Protein AF-A0AA50KH07-F1 (afdb_monomer_lite)

Foldseek 3Di:
DVVVVVVLLVVLLVQLVVLLVLLLVLLLVCLVPPDQDDQSVVVQVCLVCCVVPQCPPPLLNLLSVLSVVCVVVVHHVSVSLSVLSNLCSVVLSVLSSCCSVPVLSVVLSVLSSDPLLSNVCSNLVLQVQLVSLVVVLVVQVPPPPCPVVNVVSLSRNCSSDVLSVVLVCLVDPVSVVVCLPPVNLCVLLVVLVVLLVVVDQVLCVVLVVVLVVCVVVVNVVSNVVSVVQVPPPPPVLVVCLVVLLVLLVLLLVLLNVCSVVDPDDSSVSSSSNQLSSQLSNNSNGSVSSCSNSVCSRSVSSSSSSVSVRVVPPPDDDDD

pLDDT: mean 85.52, std 13.69, range [22.34, 98.12]

Structure (mmCIF, N/CA/C/O backbone):
data_AF-A0AA50KH07-F1
#
_entry.id   AF-A0AA50KH07-F1
#
loop_
_atom_site.group_PDB
_atom_site.id
_atom_site.type_symbol
_atom_site.label_atom_id
_atom_site.label_alt_id
_atom_site.label_comp_id
_atom_site.label_asym_id
_atom_site.label_entity_id
_atom_site.label_seq_id
_atom_site.pdbx_PDB_ins_code
_atom_site.Cartn_x
_atom_site.Cartn_y
_atom_site.Cartn_z
_atom_site.occupancy
_atom_site.B_iso_or_equiv
_atom_site.auth_seq_id
_atom_site.auth_comp_id
_atom_site.auth_asym_id
_atom_site.auth_atom_id
_atom_site.pdbx_PDB_model_num
ATOM 1 N N . MET A 1 1 ? -33.664 -19.884 13.685 1.00 50.12 1 MET A N 1
ATOM 2 C CA . MET A 1 1 ? -32.437 -19.076 13.893 1.00 50.12 1 MET A CA 1
ATOM 3 C C . MET A 1 1 ? -31.243 -19.532 13.050 1.00 50.12 1 MET A C 1
ATOM 5 O O . MET A 1 1 ? -30.618 -18.664 12.464 1.00 50.12 1 MET A O 1
ATOM 9 N N . CYS A 1 2 ? -30.936 -20.832 12.907 1.00 52.47 2 CYS A N 1
ATOM 10 C CA . CYS A 1 2 ? -29.801 -21.266 12.064 1.00 52.47 2 CYS A CA 1
ATOM 11 C C . CYS A 1 2 ? -29.986 -21.019 10.549 1.00 52.47 2 CYS A C 1
ATOM 13 O O . CYS A 1 2 ? -29.017 -20.685 9.876 1.00 52.47 2 CYS A O 1
ATOM 15 N N . LYS A 1 3 ? -31.216 -21.111 10.018 1.00 52.12 3 LYS A N 1
ATOM 16 C CA . LYS A 1 3 ? -31.498 -20.935 8.579 1.00 52.12 3 LYS A CA 1
ATOM 17 C C . LYS A 1 3 ? -31.208 -19.508 8.071 1.00 52.12 3 LYS A C 1
ATOM 19 O O . LYS A 1 3 ? -30.499 -19.351 7.086 1.00 52.12 3 LYS A O 1
ATOM 24 N N . ASN A 1 4 ? -31.614 -18.481 8.829 1.00 61.75 4 ASN A N 1
ATOM 25 C CA . ASN A 1 4 ? -31.362 -17.071 8.482 1.00 61.75 4 ASN A CA 1
ATOM 26 C C . ASN A 1 4 ? -29.869 -16.695 8.483 1.00 61.75 4 ASN A C 1
ATOM 28 O O . ASN A 1 4 ? -29.470 -15.789 7.760 1.00 61.75 4 ASN A O 1
ATOM 32 N N . ASN A 1 5 ? -29.032 -17.365 9.286 1.00 74.19 5 ASN A N 1
ATOM 33 C CA . ASN A 1 5 ? -27.587 -17.117 9.270 1.00 74.19 5 ASN A CA 1
ATOM 34 C C . ASN A 1 5 ? -26.923 -17.752 8.044 1.00 74.19 5 ASN A C 1
ATOM 36 O O . ASN A 1 5 ? -26.047 -17.134 7.450 1.00 74.19 5 ASN A O 1
ATOM 40 N N . PHE A 1 6 ? -27.376 -18.943 7.640 1.00 79.69 6 PHE A N 1
ATOM 41 C CA . PHE A 1 6 ? -26.870 -19.618 6.446 1.00 79.69 6 PHE A CA 1
ATOM 42 C C . PHE A 1 6 ? -27.229 -18.863 5.160 1.00 79.69 6 PHE A C 1
ATOM 44 O O . PHE A 1 6 ? -26.359 -18.638 4.326 1.00 79.69 6 PHE A O 1
ATOM 51 N N . GLU A 1 7 ? -28.482 -18.419 5.022 1.00 84.25 7 GLU A N 1
ATOM 52 C CA . GLU A 1 7 ? -28.936 -17.647 3.855 1.00 84.25 7 GLU A CA 1
ATOM 53 C C . GLU A 1 7 ? -28.192 -16.307 3.735 1.00 84.25 7 GLU A C 1
ATOM 55 O O . GLU A 1 7 ? -27.733 -15.949 2.649 1.00 84.25 7 GLU A O 1
ATOM 60 N N . ASN A 1 8 ? -27.974 -15.611 4.857 1.00 85.00 8 ASN A N 1
ATOM 61 C CA . ASN A 1 8 ? -27.167 -14.391 4.882 1.00 85.00 8 ASN A CA 1
ATOM 62 C C . ASN A 1 8 ? -25.700 -14.659 4.521 1.00 85.00 8 ASN A C 1
ATOM 64 O O . ASN A 1 8 ? -25.127 -13.933 3.711 1.00 85.00 8 ASN A O 1
ATOM 68 N N . ASP A 1 9 ? -25.073 -15.687 5.098 1.00 88.06 9 ASP A N 1
ATOM 69 C CA . ASP A 1 9 ? -23.679 -16.012 4.788 1.00 88.06 9 ASP A CA 1
ATOM 70 C C . ASP A 1 9 ? -23.506 -16.403 3.314 1.00 88.06 9 ASP A C 1
ATOM 72 O O . ASP A 1 9 ? -22.561 -15.938 2.675 1.00 88.06 9 ASP A O 1
ATOM 76 N N . LEU A 1 10 ? -24.443 -17.171 2.750 1.00 92.44 10 LEU A N 1
ATOM 77 C CA . LEU A 1 10 ? -24.451 -17.522 1.332 1.00 92.44 10 LEU A CA 1
ATOM 78 C C . LEU A 1 10 ? -24.582 -16.279 0.444 1.00 92.44 10 LEU A C 1
ATOM 80 O O . LEU A 1 10 ? -23.814 -16.134 -0.505 1.00 92.44 10 LEU A O 1
ATOM 84 N N . PHE A 1 11 ? -25.491 -15.356 0.774 1.00 92.44 11 PHE A N 1
ATOM 85 C CA . PHE A 1 11 ? -25.644 -14.096 0.045 1.00 92.44 11 PHE A CA 1
ATOM 86 C C . PHE A 1 11 ? -24.332 -13.296 -0.003 1.00 92.44 11 PHE A C 1
ATOM 88 O O . PHE A 1 11 ? -23.905 -12.877 -1.078 1.00 92.44 11 PHE A O 1
ATOM 95 N N . PHE A 1 12 ? -23.644 -13.128 1.132 1.00 91.69 12 PHE A N 1
ATOM 96 C CA . PHE A 1 12 ? -22.378 -12.385 1.169 1.00 91.69 12 PHE A CA 1
ATOM 97 C C . PHE A 1 12 ? -21.220 -13.119 0.487 1.00 91.69 12 PHE A C 1
ATOM 99 O O . PHE A 1 12 ? -20.332 -12.464 -0.056 1.00 91.69 12 PHE A O 1
ATOM 106 N N . ILE A 1 13 ? -21.217 -14.455 0.489 1.00 94.00 13 ILE A N 1
ATOM 107 C CA . ILE A 1 13 ? -20.260 -15.249 -0.293 1.00 94.00 13 ILE A CA 1
ATOM 108 C C . ILE A 1 13 ? -20.485 -15.008 -1.787 1.00 94.00 13 ILE A C 1
ATOM 110 O O . ILE A 1 13 ? -19.533 -14.684 -2.494 1.00 94.00 13 ILE A O 1
ATOM 114 N N . LEU A 1 14 ? -21.731 -15.107 -2.259 1.00 94.56 14 LEU A N 1
ATOM 115 C CA . LEU A 1 14 ? -22.081 -14.855 -3.659 1.00 94.56 14 LEU A CA 1
ATOM 116 C C . LEU A 1 14 ? -21.726 -13.425 -4.075 1.00 94.56 14 LEU A C 1
ATOM 118 O O . LEU A 1 14 ? -21.094 -13.233 -5.110 1.00 94.56 14 LEU A O 1
ATOM 122 N N . LEU A 1 15 ? -22.039 -12.433 -3.237 1.00 92.12 15 LEU A N 1
ATOM 123 C CA . LEU A 1 15 ? -21.663 -11.039 -3.468 1.00 92.12 15 LEU A CA 1
ATOM 124 C C . LEU A 1 15 ? -20.139 -10.869 -3.571 1.00 92.12 15 LEU A C 1
ATOM 126 O O . LEU A 1 15 ? -19.656 -10.185 -4.472 1.00 92.12 15 LEU A O 1
ATOM 130 N N . ALA A 1 16 ? -19.375 -11.506 -2.678 1.00 94.56 16 ALA A N 1
ATOM 131 C CA . ALA A 1 16 ? -17.916 -11.460 -2.708 1.00 94.56 16 ALA A CA 1
ATOM 132 C C . ALA A 1 16 ? -17.338 -12.125 -3.965 1.00 94.56 16 ALA A C 1
ATOM 134 O O . ALA A 1 16 ? -16.405 -11.582 -4.557 1.00 94.56 16 ALA A O 1
ATOM 135 N N . TYR A 1 17 ? -17.912 -13.247 -4.410 1.00 95.81 17 TYR A N 1
ATOM 136 C CA . TYR A 1 17 ? -17.543 -13.880 -5.676 1.00 95.81 17 TYR A CA 1
ATOM 137 C C . TYR A 1 17 ? -17.847 -12.980 -6.870 1.00 95.81 17 TYR A C 1
ATOM 139 O O . TYR A 1 17 ? -16.946 -12.737 -7.664 1.00 95.81 17 TYR A O 1
ATOM 147 N N . MET A 1 18 ? -19.061 -12.428 -6.966 1.00 95.25 18 MET A N 1
ATOM 148 C CA . MET A 1 18 ? -19.432 -11.508 -8.048 1.00 95.25 18 MET A CA 1
ATOM 149 C C . MET A 1 18 ? -18.477 -10.317 -8.126 1.00 95.25 18 MET A C 1
ATOM 151 O O . MET A 1 18 ? -18.005 -9.962 -9.204 1.00 95.25 18 MET A O 1
ATOM 155 N N . PHE A 1 19 ? -18.156 -9.723 -6.977 1.00 94.69 19 PHE A N 1
ATOM 156 C CA . PHE A 1 19 ? -17.260 -8.578 -6.916 1.00 94.69 19 PHE A CA 1
ATOM 157 C C . PHE A 1 19 ? -15.820 -8.946 -7.290 1.00 94.69 19 PHE A C 1
ATOM 159 O O . PHE A 1 19 ? -15.163 -8.213 -8.024 1.00 94.69 19 PHE A O 1
ATOM 166 N N . CYS A 1 20 ? -15.332 -10.098 -6.826 1.00 96.38 20 CYS A N 1
ATOM 167 C CA . CYS A 1 20 ? -14.014 -10.610 -7.184 1.00 96.38 20 CYS A CA 1
ATOM 168 C C . CYS A 1 20 ? -13.921 -10.912 -8.689 1.00 96.38 20 CYS A C 1
ATOM 170 O O . CYS A 1 20 ? -12.963 -10.504 -9.336 1.00 96.38 20 CYS A O 1
ATOM 172 N N . SER A 1 21 ? -14.942 -11.544 -9.276 1.00 96.69 21 SER A N 1
ATOM 173 C CA . SER A 1 21 ? -15.022 -11.784 -10.720 1.00 96.69 21 SER A CA 1
ATOM 174 C C . SER A 1 21 ? -15.027 -10.479 -11.516 1.00 96.69 21 SER A C 1
ATOM 176 O O . SER A 1 21 ? -14.289 -10.361 -12.492 1.00 96.69 21 SER A O 1
ATOM 178 N N . LEU A 1 22 ? -15.798 -9.477 -11.077 1.00 97.06 22 LEU A N 1
ATOM 179 C CA . LEU A 1 22 ? -15.796 -8.152 -11.696 1.00 97.06 22 LEU A CA 1
ATOM 180 C C . LEU A 1 22 ? -14.416 -7.490 -11.599 1.00 97.06 22 LEU A C 1
ATOM 182 O O . LEU A 1 22 ? -13.923 -6.968 -12.594 1.00 97.06 22 LEU A O 1
ATOM 186 N N . PHE A 1 23 ? -13.768 -7.556 -10.433 1.00 97.38 23 PHE A N 1
ATOM 187 C CA . PHE A 1 23 ? -12.409 -7.053 -10.241 1.00 97.38 23 PHE A CA 1
ATOM 188 C C . PHE A 1 23 ? -11.424 -7.716 -11.207 1.00 97.38 23 PHE A C 1
ATOM 190 O O . PHE A 1 23 ? -10.696 -7.008 -11.890 1.00 97.38 23 PHE A O 1
ATOM 197 N N . ILE A 1 24 ? -11.458 -9.046 -11.342 1.00 97.69 24 ILE A N 1
ATOM 198 C CA . ILE A 1 24 ? -10.596 -9.791 -12.271 1.00 97.69 24 ILE A CA 1
ATOM 199 C C . ILE A 1 24 ? -10.812 -9.335 -13.720 1.00 97.69 24 ILE A C 1
ATOM 201 O O . ILE A 1 24 ? -9.836 -9.102 -14.434 1.00 97.69 24 ILE A O 1
ATOM 205 N N . LEU A 1 25 ? -12.067 -9.163 -14.150 1.00 97.44 25 LEU A N 1
ATOM 206 C CA . LEU A 1 25 ? -12.391 -8.677 -15.497 1.00 97.44 25 LEU A CA 1
ATOM 207 C C . LEU A 1 25 ? -11.851 -7.262 -15.739 1.00 97.44 25 LEU A C 1
ATOM 209 O O . LEU A 1 25 ? -11.216 -7.012 -16.764 1.00 97.44 25 LEU A O 1
ATOM 213 N N . VAL A 1 26 ? -12.056 -6.347 -14.786 1.00 96.75 26 VAL A N 1
ATOM 214 C CA . VAL A 1 26 ? -11.541 -4.972 -14.876 1.00 96.75 26 VAL A CA 1
ATOM 215 C C . VAL A 1 26 ? -10.012 -4.968 -14.872 1.00 96.75 26 VAL A C 1
ATOM 217 O O . VAL A 1 26 ? -9.411 -4.263 -15.676 1.00 96.75 26 VAL A O 1
ATOM 220 N N . SER A 1 27 ? -9.367 -5.779 -14.029 1.00 97.62 27 SER A N 1
ATOM 221 C CA . SER A 1 27 ? -7.909 -5.920 -13.994 1.00 97.62 27 SER A CA 1
ATOM 222 C C . SER A 1 27 ? -7.347 -6.422 -15.319 1.00 97.62 27 SER A C 1
ATOM 224 O O . SER A 1 27 ? -6.341 -5.895 -15.789 1.00 97.62 27 SER A O 1
ATOM 226 N N . TYR A 1 28 ? -7.999 -7.409 -15.938 1.00 97.56 28 TYR A N 1
ATOM 227 C CA . TYR A 1 28 ? -7.601 -7.927 -17.245 1.00 97.56 28 TYR A CA 1
ATOM 228 C C . TYR A 1 28 ? -7.716 -6.850 -18.328 1.00 97.56 28 TYR A C 1
ATOM 230 O O . TYR A 1 28 ? -6.740 -6.565 -19.021 1.00 97.56 28 TYR A O 1
ATOM 238 N N . TYR A 1 29 ? -8.874 -6.186 -18.413 1.00 96.75 29 TYR A N 1
ATOM 239 C CA . TYR A 1 29 ? -9.088 -5.086 -19.355 1.00 96.75 29 TYR A CA 1
ATOM 240 C C . TYR A 1 29 ? -8.060 -3.962 -19.169 1.00 96.75 29 TYR A C 1
ATOM 242 O O . TYR A 1 29 ? -7.508 -3.451 -20.144 1.00 96.75 29 TYR A O 1
ATOM 250 N N . TYR A 1 30 ? -7.772 -3.592 -17.921 1.00 95.38 30 TYR A N 1
ATOM 251 C CA . TYR A 1 30 ? -6.839 -2.515 -17.620 1.00 95.38 30 TYR A CA 1
ATOM 252 C C . TYR A 1 30 ? -5.399 -2.889 -17.986 1.00 95.38 30 TYR A C 1
ATOM 254 O O . TYR A 1 30 ? -4.719 -2.100 -18.633 1.00 95.38 30 TYR A O 1
ATOM 262 N N . ALA A 1 31 ? -4.944 -4.102 -17.659 1.00 96.19 31 ALA A N 1
ATOM 263 C CA . ALA A 1 31 ? -3.605 -4.577 -18.020 1.00 96.19 31 ALA A CA 1
ATOM 264 C C . ALA A 1 31 ? -3.378 -4.622 -19.546 1.00 96.19 31 ALA A C 1
ATOM 266 O O . ALA A 1 31 ? -2.294 -4.279 -20.032 1.00 96.19 31 ALA A O 1
ATOM 267 N N . LEU A 1 32 ? -4.409 -4.986 -20.318 1.00 94.94 32 LEU A N 1
ATOM 268 C CA . LEU A 1 32 ? -4.344 -5.002 -21.782 1.00 94.94 32 LEU A CA 1
ATOM 269 C C . LEU A 1 32 ? -4.203 -3.611 -22.405 1.00 94.94 32 LEU A C 1
ATOM 271 O O . LEU A 1 32 ? -3.533 -3.474 -23.424 1.00 94.94 32 LEU A O 1
ATOM 275 N N . ASN A 1 33 ? -4.805 -2.593 -21.791 1.00 94.44 33 ASN A N 1
ATOM 276 C CA . ASN A 1 33 ? -4.841 -1.230 -22.327 1.00 94.44 33 ASN A CA 1
ATOM 277 C C . ASN A 1 33 ? -3.876 -0.271 -21.618 1.00 94.44 33 ASN A C 1
ATOM 279 O O . ASN A 1 33 ? -3.811 0.904 -21.969 1.00 94.44 33 ASN A O 1
ATOM 283 N N . PHE A 1 34 ? -3.123 -0.750 -20.625 1.00 91.75 34 PHE A N 1
ATOM 284 C CA . PHE A 1 34 ? -2.200 0.091 -19.876 1.00 91.75 34 PHE A CA 1
ATOM 285 C C . PHE A 1 34 ? -1.058 0.586 -20.768 1.00 91.75 34 PHE A C 1
ATOM 287 O O . PHE A 1 34 ? -0.458 -0.194 -21.518 1.00 91.75 34 PHE A O 1
ATOM 294 N N . GLU A 1 35 ? -0.761 1.879 -20.666 1.00 89.62 35 GLU A N 1
ATOM 295 C CA . GLU A 1 35 ? 0.332 2.541 -21.369 1.00 89.62 35 GLU A CA 1
ATOM 296 C C . GLU A 1 35 ? 1.586 2.549 -20.487 1.00 89.62 35 GLU A C 1
ATOM 298 O O . GLU A 1 35 ? 1.540 2.956 -19.326 1.00 89.62 35 GLU A O 1
ATOM 303 N N . PHE A 1 36 ? 2.717 2.089 -21.022 1.00 87.94 36 PHE A N 1
ATOM 304 C CA . PHE A 1 36 ? 3.952 1.968 -20.246 1.00 87.94 36 PHE A CA 1
ATOM 305 C C . PHE A 1 36 ? 4.668 3.318 -20.167 1.00 87.94 36 PHE A C 1
ATOM 307 O O . PHE A 1 36 ? 5.168 3.819 -21.173 1.00 87.94 36 PHE A O 1
ATOM 314 N N . LYS A 1 37 ? 4.728 3.899 -18.966 1.00 82.81 37 LYS A N 1
ATOM 315 C CA . LYS A 1 37 ? 5.356 5.201 -18.680 1.00 82.81 37 LYS A CA 1
ATOM 316 C C . LYS A 1 37 ? 6.068 5.187 -17.323 1.00 82.81 37 LYS A C 1
ATOM 318 O O . LYS A 1 37 ? 5.667 4.455 -16.413 1.00 82.81 37 LYS A O 1
ATOM 323 N N . GLY A 1 38 ? 7.112 6.005 -17.169 1.00 80.06 38 GLY A N 1
ATOM 324 C CA . GLY A 1 38 ? 7.884 6.109 -15.919 1.00 80.06 38 GLY A CA 1
ATOM 325 C C . GLY A 1 38 ? 8.377 4.743 -15.424 1.00 80.06 38 GLY A C 1
ATOM 326 O O . GLY A 1 38 ? 8.893 3.953 -16.214 1.00 80.06 38 GLY A O 1
ATOM 327 N N . ASP A 1 39 ? 8.150 4.428 -14.145 1.00 82.38 39 ASP A N 1
ATOM 328 C CA . ASP A 1 39 ? 8.556 3.162 -13.509 1.00 82.38 39 ASP A CA 1
ATOM 329 C C . ASP A 1 39 ? 8.071 1.909 -14.271 1.00 82.38 39 ASP A C 1
ATOM 331 O O . ASP A 1 39 ? 8.791 0.914 -14.357 1.00 82.38 39 ASP A O 1
ATOM 335 N N . THR A 1 40 ? 6.887 1.941 -14.902 1.00 88.38 40 THR A N 1
ATOM 336 C CA . THR A 1 40 ? 6.404 0.784 -15.691 1.00 88.38 40 THR A CA 1
ATOM 337 C C . THR A 1 40 ? 7.202 0.498 -16.944 1.00 88.38 40 THR A C 1
ATOM 339 O O . THR A 1 40 ? 7.301 -0.659 -17.353 1.00 88.38 40 THR A O 1
ATOM 342 N N . GLN A 1 41 ? 7.813 1.520 -17.533 1.00 89.25 41 GLN A N 1
ATOM 343 C CA . GLN A 1 41 ? 8.696 1.335 -18.672 1.00 89.25 41 GLN A CA 1
ATOM 344 C C . GLN A 1 41 ? 10.014 0.672 -18.240 1.00 89.25 41 GLN A C 1
ATOM 346 O O . GLN A 1 41 ? 10.520 -0.204 -18.940 1.00 89.25 41 GLN A O 1
ATOM 351 N N . GLU A 1 42 ? 10.534 1.012 -17.056 1.00 89.56 42 GLU A N 1
ATOM 352 C CA . GLU A 1 42 ? 11.689 0.322 -16.467 1.00 89.56 42 GLU A CA 1
ATOM 353 C C . GLU A 1 42 ? 11.367 -1.155 -16.194 1.00 89.56 42 GLU A C 1
ATOM 355 O O . GLU A 1 42 ? 12.147 -2.037 -16.562 1.00 89.56 42 GLU A O 1
ATOM 360 N N . TYR A 1 43 ? 10.187 -1.440 -15.629 1.00 94.00 43 TYR A N 1
ATOM 361 C CA . TYR A 1 43 ? 9.716 -2.811 -15.418 1.00 94.00 43 TYR A CA 1
ATOM 362 C C . TYR A 1 43 ? 9.626 -3.604 -16.728 1.00 94.00 43 TYR A C 1
ATOM 364 O O . TYR A 1 43 ? 10.020 -4.768 -16.748 1.00 94.00 43 TYR A O 1
ATOM 372 N N . PHE A 1 44 ? 9.178 -2.986 -17.825 1.00 96.12 44 PHE A N 1
ATOM 373 C CA . PHE A 1 44 ? 9.138 -3.627 -19.143 1.00 96.12 44 PHE A CA 1
ATOM 374 C C . PHE A 1 44 ? 10.540 -4.002 -19.645 1.00 96.12 44 PHE A C 1
ATOM 376 O O . PHE A 1 44 ? 10.773 -5.137 -20.068 1.00 96.12 44 PHE A O 1
ATOM 383 N N . TYR A 1 45 ? 11.506 -3.081 -19.557 1.00 94.94 45 TYR A N 1
ATOM 384 C CA . TYR A 1 45 ? 12.886 -3.366 -19.961 1.00 94.94 45 TYR A CA 1
ATOM 385 C C . TYR A 1 45 ? 13.537 -4.454 -19.104 1.00 94.94 45 TYR A C 1
ATOM 387 O O . TYR A 1 45 ? 14.267 -5.295 -19.633 1.00 94.94 45 TYR A O 1
ATOM 395 N N . ALA A 1 46 ? 13.270 -4.446 -17.797 1.00 94.75 46 ALA A N 1
ATOM 396 C CA . ALA A 1 46 ? 13.742 -5.471 -16.877 1.00 94.75 46 ALA A CA 1
ATOM 397 C C . ALA A 1 46 ? 13.122 -6.841 -17.187 1.00 94.75 46 ALA A C 1
ATOM 399 O O . ALA A 1 46 ? 13.843 -7.836 -17.230 1.00 94.75 46 ALA A O 1
ATOM 400 N N . PHE A 1 47 ? 11.817 -6.887 -17.475 1.00 96.88 47 PHE A N 1
ATOM 401 C CA . PHE A 1 47 ? 11.101 -8.114 -17.823 1.00 96.88 47 PHE A CA 1
ATOM 402 C C . PHE A 1 47 ? 11.714 -8.806 -19.045 1.00 96.88 47 PHE A C 1
ATOM 404 O O . PHE A 1 47 ? 12.033 -9.989 -18.983 1.00 96.88 47 PHE A O 1
ATOM 411 N N . ASN A 1 48 ? 11.994 -8.058 -20.115 1.00 96.31 48 ASN A N 1
ATOM 412 C CA . ASN A 1 48 ? 12.590 -8.609 -21.341 1.00 96.31 48 ASN A CA 1
ATOM 413 C C . ASN A 1 48 ? 14.026 -9.133 -21.152 1.00 96.31 48 ASN A C 1
ATOM 415 O O . ASN A 1 48 ? 14.548 -9.839 -22.011 1.00 96.31 48 ASN A O 1
ATOM 419 N N . LYS A 1 49 ? 14.688 -8.776 -20.045 1.00 95.88 49 LYS A N 1
ATOM 420 C CA . LYS A 1 49 ? 16.051 -9.211 -19.707 1.00 95.88 49 LYS A CA 1
ATOM 421 C C . LYS A 1 49 ? 16.091 -10.140 -18.495 1.00 95.88 49 LYS A C 1
ATOM 423 O O . LYS A 1 49 ? 17.188 -10.506 -18.070 1.00 95.88 49 LYS A O 1
ATOM 428 N N . ILE A 1 50 ? 14.940 -10.550 -17.954 1.00 96.44 50 ILE A N 1
ATOM 429 C CA . ILE A 1 50 ? 14.857 -11.210 -16.643 1.00 96.44 50 ILE A CA 1
ATOM 430 C C . ILE A 1 50 ? 15.557 -12.576 -16.607 1.00 96.44 50 ILE A C 1
ATOM 432 O O . ILE A 1 50 ? 16.046 -12.984 -15.561 1.00 96.44 50 ILE A O 1
ATOM 436 N N . ILE A 1 51 ? 15.675 -13.270 -17.746 1.00 94.31 51 ILE A N 1
ATOM 437 C CA . ILE A 1 51 ? 16.440 -14.526 -17.837 1.00 94.31 51 ILE A CA 1
ATOM 438 C C . ILE A 1 51 ? 17.943 -14.258 -17.664 1.00 94.31 51 ILE A C 1
ATOM 440 O O . ILE A 1 51 ? 18.618 -14.956 -16.914 1.00 94.31 51 ILE A O 1
ATOM 444 N N . SER A 1 52 ? 18.467 -13.231 -18.341 1.00 93.75 52 SER A N 1
ATOM 445 C CA . SER A 1 52 ? 19.890 -12.860 -18.290 1.00 93.75 52 SER A CA 1
ATOM 446 C C . SER A 1 52 ? 20.284 -12.071 -17.039 1.00 93.75 52 SER A C 1
ATOM 448 O O . SER A 1 52 ? 21.435 -12.116 -16.617 1.00 93.75 52 SER A O 1
ATOM 450 N N . ASN A 1 53 ? 19.339 -11.343 -16.443 1.00 92.56 53 ASN A N 1
ATOM 451 C CA . ASN A 1 53 ? 19.528 -10.565 -15.225 1.00 92.56 53 ASN A CA 1
ATOM 452 C C . ASN A 1 53 ? 18.342 -10.808 -14.273 1.00 92.56 53 ASN A C 1
ATOM 454 O O . ASN A 1 53 ? 17.405 -10.008 -14.261 1.00 92.56 53 ASN A O 1
ATOM 458 N N . PRO A 1 54 ? 18.361 -11.898 -13.479 1.00 90.38 54 PRO A N 1
ATOM 459 C CA . PRO A 1 54 ? 17.221 -12.299 -12.648 1.00 90.38 54 PRO A CA 1
ATOM 460 C C . PRO A 1 54 ? 16.927 -11.384 -11.455 1.00 90.38 54 PRO A C 1
ATOM 462 O O . PRO A 1 54 ? 15.852 -11.480 -10.870 1.00 90.38 54 PRO A O 1
ATOM 465 N N . PHE A 1 55 ? 17.856 -10.500 -11.074 1.00 91.75 55 PHE A N 1
ATOM 466 C CA . PHE A 1 55 ? 17.717 -9.629 -9.899 1.00 91.75 55 PHE A CA 1
ATOM 467 C C . PHE A 1 55 ? 18.073 -8.166 -10.212 1.00 91.75 55 PHE A C 1
ATOM 469 O O . PHE A 1 55 ? 18.987 -7.608 -9.599 1.00 91.75 55 PHE A O 1
ATOM 476 N N . PRO A 1 56 ? 17.332 -7.497 -11.117 1.00 86.62 56 PRO A N 1
ATOM 477 C CA . PRO A 1 56 ? 17.654 -6.138 -11.560 1.00 86.62 56 PRO A CA 1
ATOM 478 C C . PRO A 1 56 ? 17.593 -5.095 -10.429 1.00 86.62 56 PRO A C 1
ATOM 480 O O . PRO A 1 56 ? 18.289 -4.086 -10.496 1.00 86.62 56 PRO A O 1
ATOM 483 N N . TRP A 1 57 ? 16.831 -5.354 -9.357 1.00 87.38 57 TRP A N 1
ATOM 484 C CA . TRP A 1 57 ? 16.732 -4.482 -8.174 1.00 87.38 57 TRP A CA 1
ATOM 485 C C . TRP A 1 57 ? 17.432 -5.042 -6.923 1.00 87.38 57 TRP A C 1
ATOM 487 O O . TRP A 1 57 ? 17.176 -4.588 -5.804 1.00 87.38 57 TRP A O 1
ATOM 497 N N . GLY A 1 58 ? 18.322 -6.028 -7.082 1.00 86.81 58 GLY A N 1
ATOM 498 C CA . GLY A 1 58 ? 19.137 -6.580 -5.999 1.00 86.81 58 GLY A CA 1
ATOM 499 C C . GLY A 1 58 ? 18.312 -7.150 -4.840 1.00 86.81 58 GLY A C 1
ATOM 500 O O . GLY A 1 58 ? 17.799 -8.261 -4.923 1.00 86.81 58 GLY A O 1
ATOM 501 N N . ARG A 1 59 ? 18.201 -6.390 -3.739 1.00 81.56 59 ARG A N 1
ATOM 502 C CA . ARG A 1 59 ? 17.529 -6.825 -2.496 1.00 81.56 59 ARG A CA 1
ATOM 503 C C . ARG A 1 59 ? 16.003 -6.892 -2.613 1.00 81.56 59 ARG A C 1
ATOM 505 O O . ARG A 1 59 ? 15.371 -7.571 -1.810 1.00 81.56 59 ARG A O 1
ATOM 512 N N . GLU A 1 60 ? 15.416 -6.209 -3.593 1.00 88.12 60 GLU A N 1
ATOM 513 C CA . GLU A 1 60 ? 13.973 -6.232 -3.856 1.00 88.12 60 GLU A CA 1
ATOM 514 C C . GLU A 1 60 ? 13.640 -7.357 -4.847 1.00 88.12 60 GLU A C 1
ATOM 516 O O . GLU A 1 60 ? 13.398 -7.137 -6.034 1.00 88.12 60 GLU A O 1
ATOM 521 N N . PHE A 1 61 ? 13.718 -8.598 -4.361 1.00 93.44 61 PHE A N 1
ATOM 522 C CA . PHE A 1 61 ? 13.692 -9.801 -5.192 1.00 93.44 61 PHE A CA 1
ATOM 523 C C . PHE A 1 61 ? 12.284 -10.278 -5.565 1.00 93.44 61 PHE A C 1
ATOM 525 O O . PHE A 1 61 ? 12.135 -10.989 -6.553 1.00 93.44 61 PHE A O 1
ATOM 532 N N . VAL A 1 62 ? 11.243 -9.913 -4.809 1.00 96.06 62 VAL A N 1
ATOM 533 C CA . VAL A 1 62 ? 9.912 -10.532 -4.960 1.00 96.06 62 VAL A CA 1
ATOM 534 C C . VAL A 1 62 ? 9.299 -10.248 -6.330 1.00 96.06 62 VAL A C 1
ATOM 536 O O . VAL A 1 62 ? 8.841 -11.167 -7.005 1.00 96.06 62 VAL A O 1
ATOM 539 N N . THR A 1 63 ? 9.340 -8.992 -6.774 1.00 95.12 63 THR A N 1
ATOM 540 C CA . THR A 1 63 ? 8.843 -8.611 -8.104 1.00 95.12 63 THR A CA 1
ATOM 541 C C . THR A 1 63 ? 9.648 -9.295 -9.207 1.00 95.12 63 THR A C 1
ATOM 543 O O . THR A 1 63 ? 9.058 -9.807 -10.154 1.00 95.12 63 THR A O 1
ATOM 546 N N . SER A 1 64 ? 10.972 -9.395 -9.051 1.00 95.44 64 SER A N 1
ATOM 547 C CA . SER A 1 64 ? 11.848 -10.104 -9.990 1.00 95.44 64 SER A CA 1
ATOM 548 C C . SER A 1 64 ? 11.512 -11.594 -10.081 1.00 95.44 64 SER A C 1
ATOM 550 O O . SER A 1 64 ? 11.436 -12.136 -11.178 1.00 95.44 64 SER A O 1
ATOM 552 N N . CYS A 1 65 ? 11.231 -12.254 -8.951 1.00 96.44 65 CYS A N 1
ATOM 553 C CA . CYS A 1 65 ? 10.790 -13.649 -8.933 1.00 96.44 65 CYS A CA 1
ATOM 554 C C . CYS A 1 65 ? 9.457 -13.834 -9.668 1.00 96.44 65 CYS A C 1
ATOM 556 O O . CYS A 1 65 ? 9.320 -14.776 -10.442 1.00 96.44 65 CYS A O 1
ATOM 558 N N . ILE A 1 66 ? 8.488 -12.934 -9.464 1.00 96.56 66 ILE A N 1
ATOM 559 C CA . ILE A 1 66 ? 7.196 -12.977 -10.167 1.00 96.56 66 ILE A CA 1
ATOM 560 C C . ILE A 1 66 ? 7.406 -12.794 -11.679 1.00 96.56 66 ILE A C 1
ATOM 562 O O . ILE A 1 66 ? 6.896 -13.594 -12.462 1.00 96.56 66 ILE A O 1
ATOM 566 N N . MET A 1 67 ? 8.202 -11.798 -12.088 1.00 97.44 67 MET A N 1
ATOM 567 C CA . MET A 1 67 ? 8.561 -11.576 -13.495 1.00 97.44 67 MET A CA 1
ATOM 568 C C . MET A 1 67 ? 9.226 -12.807 -14.111 1.00 97.44 67 MET A C 1
ATOM 570 O O . MET A 1 67 ? 8.820 -13.249 -15.182 1.00 97.44 67 MET A O 1
ATOM 574 N N . TRP A 1 68 ? 10.216 -13.381 -13.424 1.00 96.81 68 TRP A N 1
ATOM 575 C CA . TRP A 1 68 ? 10.948 -14.554 -13.891 1.00 96.81 68 TRP A CA 1
ATOM 576 C C . TRP A 1 68 ? 10.033 -15.766 -14.061 1.00 96.81 68 TRP A C 1
ATOM 578 O O . TRP A 1 68 ? 10.101 -16.432 -15.092 1.00 96.81 68 TRP A O 1
ATOM 588 N N . LEU A 1 69 ? 9.137 -16.026 -13.102 1.00 96.94 69 LEU A N 1
ATOM 589 C CA . LEU A 1 69 ? 8.162 -17.116 -13.198 1.00 96.94 69 LEU A CA 1
ATOM 590 C C . LEU A 1 69 ? 7.246 -16.945 -14.412 1.00 96.94 69 LEU A C 1
ATOM 592 O O . LEU A 1 69 ? 7.060 -17.889 -15.174 1.00 96.94 69 LEU A O 1
ATOM 596 N N . ILE A 1 70 ? 6.709 -15.741 -14.613 1.00 97.62 70 ILE A N 1
ATOM 597 C CA . ILE A 1 70 ? 5.780 -15.453 -15.713 1.00 97.62 70 ILE A CA 1
ATOM 598 C C . ILE A 1 70 ? 6.477 -15.537 -17.068 1.00 97.62 70 ILE A C 1
ATOM 600 O O . ILE A 1 70 ? 5.955 -16.162 -17.989 1.00 97.62 70 ILE A O 1
ATOM 604 N N . HIS A 1 71 ? 7.683 -14.985 -17.178 1.00 97.00 71 HIS A N 1
ATOM 605 C CA . HIS A 1 71 ? 8.481 -15.097 -18.392 1.00 97.00 71 HIS A CA 1
ATOM 606 C C . HIS A 1 71 ? 8.860 -16.562 -18.684 1.00 97.00 71 HIS A C 1
ATOM 608 O O . HIS A 1 71 ? 8.870 -16.983 -19.839 1.00 97.00 71 HIS A O 1
ATOM 614 N N . SER A 1 72 ? 9.141 -17.365 -17.652 1.00 95.94 72 SER A N 1
ATOM 615 C CA . SER A 1 72 ? 9.518 -18.780 -17.806 1.00 95.94 72 SER A CA 1
ATOM 616 C C . SER A 1 72 ? 8.375 -19.660 -18.318 1.00 95.94 72 SER A C 1
ATOM 618 O O . SER A 1 72 ? 8.633 -20.652 -18.992 1.00 95.94 72 SER A O 1
ATOM 620 N N . ILE A 1 73 ? 7.117 -19.295 -18.046 1.00 96.75 73 ILE A N 1
ATOM 621 C CA . ILE A 1 73 ? 5.932 -19.979 -18.598 1.00 96.75 73 ILE A CA 1
ATOM 622 C C . ILE A 1 73 ? 5.473 -19.399 -19.948 1.00 96.75 73 ILE A C 1
ATOM 624 O O . ILE A 1 73 ? 4.400 -19.756 -20.428 1.00 96.75 73 ILE A O 1
ATOM 628 N N . GLY A 1 74 ? 6.258 -18.503 -20.560 1.00 96.44 74 GLY A N 1
ATOM 629 C CA . GLY A 1 74 ? 5.948 -17.886 -21.855 1.00 96.44 74 GLY A CA 1
ATOM 630 C C . GLY A 1 74 ? 4.950 -16.725 -21.794 1.00 96.44 74 GLY A C 1
ATOM 631 O O . GLY A 1 74 ? 4.396 -16.345 -22.823 1.00 96.44 74 GLY A O 1
ATOM 632 N N . GLY A 1 75 ? 4.696 -16.168 -20.607 1.00 97.19 75 GLY A N 1
ATOM 633 C CA . GLY A 1 75 ? 3.855 -14.987 -20.443 1.00 97.19 75 GLY A CA 1
ATOM 634 C C . GLY A 1 75 ? 4.539 -13.714 -20.939 1.00 97.19 75 GLY A C 1
ATOM 635 O O . GLY A 1 75 ? 5.747 -13.545 -20.772 1.00 97.19 75 GLY A O 1
ATOM 636 N N . ASP A 1 76 ? 3.762 -12.796 -21.511 1.00 97.38 76 ASP A N 1
ATOM 637 C CA . ASP A 1 76 ? 4.244 -11.469 -21.891 1.00 97.38 76 ASP A CA 1
ATOM 638 C C . ASP A 1 76 ? 4.178 -10.471 -20.715 1.00 97.38 76 ASP A C 1
ATOM 640 O O . ASP A 1 76 ? 3.687 -10.765 -19.618 1.00 97.38 76 ASP A O 1
ATOM 644 N N . PHE A 1 77 ? 4.678 -9.252 -20.935 1.00 97.38 77 PHE A N 1
ATOM 645 C CA . PHE A 1 77 ? 4.681 -8.227 -19.891 1.00 97.38 77 PHE A CA 1
ATOM 646 C C . PHE A 1 77 ? 3.265 -7.802 -19.472 1.00 97.38 77 PHE A C 1
ATOM 648 O O . PHE A 1 77 ? 3.037 -7.503 -18.301 1.00 97.38 77 PHE A O 1
ATOM 655 N N . ARG A 1 78 ? 2.284 -7.806 -20.386 1.00 97.44 78 ARG A N 1
ATOM 656 C CA . ARG A 1 78 ? 0.891 -7.462 -20.050 1.00 97.44 78 ARG A CA 1
ATOM 657 C C . ARG A 1 78 ? 0.262 -8.518 -19.151 1.00 97.44 78 ARG A C 1
ATOM 659 O O . ARG A 1 78 ? -0.433 -8.166 -18.197 1.00 97.44 78 ARG A O 1
ATOM 666 N N . PHE A 1 79 ? 0.556 -9.792 -19.393 1.00 97.69 79 PHE A N 1
ATOM 667 C CA . PHE A 1 79 ? 0.174 -10.877 -18.504 1.00 97.69 79 PHE A CA 1
ATOM 668 C C . PHE A 1 79 ? 0.829 -10.713 -17.129 1.00 97.69 79 PHE A C 1
ATOM 670 O O . PHE A 1 79 ? 0.155 -10.886 -16.117 1.00 97.69 79 PHE A O 1
ATOM 677 N N . PHE A 1 80 ? 2.083 -10.256 -17.063 1.00 97.81 80 PHE A N 1
ATOM 678 C CA . PHE A 1 80 ? 2.704 -9.878 -15.791 1.00 97.81 80 PHE A CA 1
ATOM 679 C C . PHE A 1 80 ? 1.951 -8.770 -15.043 1.00 97.81 80 PHE A C 1
ATOM 681 O O . PHE A 1 80 ? 1.640 -8.944 -13.862 1.00 97.81 80 PHE A O 1
ATOM 688 N N . LEU A 1 81 ? 1.576 -7.682 -15.722 1.00 97.81 81 LEU A N 1
ATOM 689 C CA . LEU A 1 81 ? 0.767 -6.616 -15.116 1.00 97.81 81 LEU A CA 1
ATOM 690 C C . LEU A 1 81 ? -0.582 -7.146 -14.608 1.00 97.81 81 LEU A C 1
ATOM 692 O O . LEU A 1 81 ? -1.006 -6.806 -13.501 1.00 97.81 81 LEU A O 1
ATOM 696 N N . PHE A 1 82 ? -1.233 -8.021 -15.380 1.00 98.12 82 PHE A N 1
ATOM 697 C CA . PHE A 1 82 ? -2.473 -8.673 -14.965 1.00 98.12 82 PHE A CA 1
ATOM 698 C C . PHE A 1 82 ? -2.284 -9.513 -13.696 1.00 98.12 82 PHE A C 1
ATOM 700 O O . PHE A 1 82 ? -3.088 -9.388 -12.773 1.00 98.12 82 PHE A O 1
ATOM 707 N N . ILE A 1 83 ? -1.215 -10.312 -13.599 1.00 97.88 83 ILE A N 1
ATOM 708 C CA . ILE A 1 83 ? -0.926 -11.097 -12.391 1.00 97.88 83 ILE A CA 1
ATOM 709 C C . ILE A 1 83 ? -0.698 -10.187 -11.177 1.00 97.88 83 ILE A C 1
ATOM 711 O O . ILE A 1 83 ? -1.245 -10.464 -10.109 1.00 97.88 83 ILE A O 1
ATOM 715 N N . CYS A 1 84 ? 0.028 -9.074 -11.325 1.00 97.19 84 CYS A N 1
ATOM 716 C CA . CYS A 1 84 ? 0.211 -8.107 -10.237 1.00 97.19 84 CYS A CA 1
ATOM 717 C C . CYS A 1 84 ? -1.119 -7.537 -9.717 1.00 97.19 84 CYS A C 1
ATOM 719 O O . CYS A 1 84 ? -1.293 -7.396 -8.506 1.00 97.19 84 CYS A O 1
ATOM 721 N N . LEU A 1 85 ? -2.079 -7.250 -10.602 1.00 97.75 85 LEU A N 1
ATOM 722 C CA . LEU A 1 85 ? -3.426 -6.835 -10.196 1.00 97.75 85 LEU A CA 1
ATOM 723 C C . LEU A 1 85 ? -4.207 -7.990 -9.557 1.00 97.75 85 LEU A C 1
ATOM 725 O O . LEU A 1 85 ? -4.821 -7.819 -8.504 1.00 97.75 85 LEU A O 1
ATOM 729 N N . LEU A 1 86 ? -4.138 -9.186 -10.147 1.00 97.12 86 LEU A N 1
ATOM 730 C CA . LEU A 1 86 ? -4.840 -10.381 -9.679 1.00 97.12 86 LEU A CA 1
ATOM 731 C C . LEU A 1 86 ? -4.451 -10.767 -8.245 1.00 97.12 86 LEU A C 1
ATOM 733 O O . LEU A 1 86 ? -5.302 -11.246 -7.492 1.00 97.12 86 LEU A O 1
ATOM 737 N N . MET A 1 87 ? -3.207 -10.506 -7.828 1.00 96.62 87 MET A N 1
ATOM 738 C CA . MET A 1 87 ? -2.736 -10.739 -6.456 1.00 96.62 87 MET A CA 1
ATOM 739 C C . MET A 1 87 ? -3.553 -9.995 -5.383 1.00 96.62 87 MET A C 1
ATOM 741 O O . MET A 1 87 ? -3.564 -10.422 -4.229 1.00 96.62 87 MET A O 1
ATOM 745 N N . TRP A 1 88 ? -4.279 -8.929 -5.737 1.00 96.50 88 TRP A N 1
ATOM 746 C CA . TRP A 1 88 ? -5.158 -8.196 -4.818 1.00 96.50 88 TRP A CA 1
ATOM 747 C C . TRP A 1 88 ? -6.547 -8.824 -4.643 1.00 96.50 88 TRP A C 1
ATOM 749 O O . TRP A 1 88 ? -7.264 -8.467 -3.703 1.00 96.50 88 TRP A O 1
ATOM 759 N N . SER A 1 89 ? -6.922 -9.801 -5.476 1.00 95.44 89 SER A N 1
ATOM 760 C CA . SER A 1 89 ? -8.224 -10.480 -5.399 1.00 95.44 89 SER A CA 1
ATOM 761 C C . SER A 1 89 ? -8.569 -11.066 -4.017 1.00 95.44 89 SER A C 1
ATOM 763 O O . SER A 1 89 ? -9.725 -10.926 -3.607 1.00 95.44 89 SER A O 1
ATOM 765 N N . PRO A 1 90 ? -7.634 -11.625 -3.211 1.00 93.25 90 PRO A N 1
ATOM 766 C CA . PRO A 1 90 ? -7.975 -12.119 -1.877 1.00 93.25 90 PRO A CA 1
ATOM 767 C C . PRO A 1 90 ? -8.378 -10.994 -0.914 1.00 93.25 90 PRO A C 1
ATOM 769 O O . PRO A 1 90 ? -9.251 -11.190 -0.068 1.00 93.25 90 PRO A O 1
ATOM 772 N N . VAL A 1 91 ? -7.775 -9.805 -1.048 1.00 92.50 91 VAL A N 1
ATOM 773 C CA . VAL A 1 91 ? -8.123 -8.623 -0.241 1.00 92.50 91 VAL A CA 1
ATOM 774 C C . VAL A 1 91 ? -9.519 -8.135 -0.614 1.00 92.50 91 VAL A C 1
ATOM 776 O O . VAL A 1 91 ? -10.341 -7.897 0.271 1.00 92.50 91 VAL A O 1
ATOM 779 N N . VAL A 1 92 ? -9.803 -8.054 -1.915 1.00 93.56 92 VAL A N 1
ATOM 780 C CA . VAL A 1 92 ? -11.113 -7.675 -2.459 1.00 93.56 92 VAL A CA 1
ATOM 781 C C . VAL A 1 92 ? -12.202 -8.631 -1.964 1.00 93.56 92 VAL A C 1
ATOM 783 O O . VAL A 1 92 ? -13.201 -8.193 -1.393 1.00 93.56 92 VAL A O 1
ATOM 786 N N . PHE A 1 93 ? -11.977 -9.942 -2.085 1.00 93.38 93 PHE A N 1
ATOM 787 C CA . PHE A 1 93 ? -12.904 -10.957 -1.587 1.00 93.38 93 PHE A CA 1
ATOM 788 C C . PHE A 1 93 ? -13.137 -10.821 -0.076 1.00 93.38 93 PHE A C 1
ATOM 790 O O . PHE A 1 93 ? -14.279 -10.823 0.389 1.00 93.38 93 PHE A O 1
ATOM 797 N N . TYR A 1 94 ? -12.065 -10.653 0.705 1.00 90.75 94 TYR A N 1
ATOM 798 C CA . TYR A 1 94 ? -12.162 -10.506 2.155 1.00 90.75 94 TYR A CA 1
ATOM 799 C C . TYR A 1 94 ? -12.952 -9.258 2.571 1.00 90.75 94 TYR A C 1
ATOM 801 O O . TYR A 1 94 ? -13.764 -9.335 3.498 1.00 90.75 94 TYR A O 1
ATOM 809 N N . LEU A 1 95 ? -12.740 -8.118 1.907 1.00 89.25 95 LEU A N 1
ATOM 810 C CA . LEU A 1 95 ? -13.472 -6.879 2.181 1.00 89.25 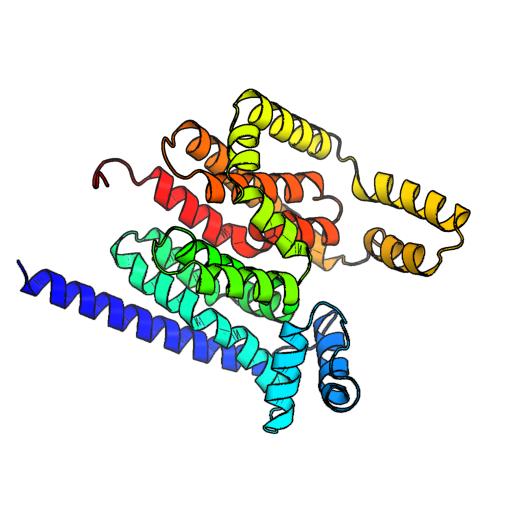95 LEU A CA 1
ATOM 811 C C . LEU A 1 95 ? -14.951 -7.007 1.811 1.00 89.25 95 LEU A C 1
ATOM 813 O O . LEU A 1 95 ? -15.804 -6.672 2.636 1.00 89.25 95 LEU A O 1
ATOM 817 N N . ALA A 1 96 ? -15.252 -7.563 0.634 1.00 91.44 96 ALA A N 1
ATOM 818 C CA . ALA A 1 96 ? -16.621 -7.806 0.190 1.00 91.44 96 ALA A CA 1
ATOM 819 C C . ALA A 1 96 ? -17.372 -8.746 1.146 1.00 91.44 96 ALA A C 1
ATOM 821 O O . ALA A 1 96 ? -18.479 -8.436 1.577 1.00 91.44 96 ALA A O 1
ATOM 822 N N . PHE A 1 97 ? -16.747 -9.845 1.577 1.00 90.06 97 PHE A N 1
ATOM 823 C CA . PHE A 1 97 ? -17.351 -10.746 2.561 1.00 90.06 97 PHE A CA 1
ATOM 824 C C . PHE A 1 97 ? -17.494 -10.091 3.946 1.00 90.06 97 PHE A C 1
ATOM 826 O O . PHE A 1 97 ? -18.474 -10.311 4.662 1.00 90.06 97 PHE A O 1
ATOM 833 N N . SER A 1 98 ? -16.535 -9.248 4.339 1.00 87.38 98 SER A N 1
ATOM 834 C CA . SER A 1 98 ? -16.571 -8.526 5.616 1.00 87.38 98 SER A CA 1
ATOM 835 C C . SER A 1 98 ? -17.631 -7.423 5.661 1.00 87.38 98 SER A C 1
ATOM 837 O O . SER A 1 98 ? -17.994 -6.995 6.762 1.00 87.38 98 SER A O 1
ATOM 839 N N . ALA A 1 99 ? -18.189 -7.020 4.514 1.00 87.31 99 ALA A N 1
ATOM 840 C CA . ALA A 1 99 ? -19.300 -6.075 4.432 1.00 87.31 99 ALA A CA 1
ATOM 841 C C . ALA A 1 99 ? -20.518 -6.506 5.260 1.00 87.31 99 ALA A C 1
ATOM 843 O O . ALA A 1 99 ? -21.221 -5.650 5.794 1.00 87.31 99 ALA A O 1
ATOM 844 N N . LYS A 1 100 ? -20.702 -7.818 5.486 1.00 86.94 100 LYS A N 1
ATOM 845 C CA . LYS A 1 100 ? -21.751 -8.347 6.373 1.00 86.94 100 LYS A CA 1
ATOM 846 C C . LYS A 1 100 ? -21.707 -7.787 7.792 1.00 86.94 100 LYS A C 1
ATOM 848 O O . LYS A 1 100 ? -22.716 -7.744 8.485 1.00 86.94 100 LYS A O 1
ATOM 853 N N . LYS A 1 101 ? -20.514 -7.391 8.248 1.00 84.62 101 LYS A N 1
ATOM 854 C CA . LYS A 1 101 ? -20.294 -6.813 9.578 1.00 84.62 101 LYS A CA 1
ATOM 855 C C . LYS A 1 101 ? -20.384 -5.292 9.563 1.00 84.62 101 LYS A C 1
ATOM 857 O O . LYS A 1 101 ? -20.640 -4.701 10.609 1.00 84.62 101 LYS A O 1
ATOM 862 N N . ASN A 1 102 ? -20.085 -4.660 8.428 1.00 84.25 102 ASN A N 1
ATOM 863 C CA . ASN A 1 102 ? -20.044 -3.212 8.307 1.00 84.25 102 ASN A CA 1
ATOM 864 C C . ASN A 1 102 ? -20.131 -2.768 6.838 1.00 84.25 102 ASN A C 1
ATOM 866 O O . ASN A 1 102 ? -19.216 -3.029 6.057 1.00 84.25 102 ASN A O 1
ATOM 870 N N . VAL A 1 103 ? -21.183 -2.021 6.493 1.00 86.62 103 VAL A N 1
ATOM 871 C CA . VAL A 1 103 ? -21.422 -1.527 5.127 1.00 86.62 103 VAL A CA 1
ATOM 872 C C . VAL A 1 103 ? -20.311 -0.602 4.610 1.00 86.62 103 VAL A C 1
ATOM 874 O O . VAL A 1 103 ? -20.049 -0.579 3.413 1.00 86.62 103 VAL A O 1
ATOM 877 N N . PHE A 1 104 ? -19.572 0.098 5.482 1.00 88.00 104 PHE A N 1
ATOM 878 C CA . PHE A 1 104 ? -18.434 0.923 5.052 1.00 88.00 104 PHE A CA 1
ATOM 879 C C . PHE A 1 104 ? -17.329 0.097 4.375 1.00 88.00 104 PHE A C 1
ATOM 881 O O . PHE A 1 104 ? -16.627 0.612 3.507 1.00 88.00 104 PHE A O 1
ATOM 888 N N . LEU A 1 105 ? -17.204 -1.194 4.709 1.00 86.88 105 LEU A N 1
ATOM 889 C CA . LEU A 1 105 ? -16.250 -2.094 4.054 1.00 86.88 105 LEU A CA 1
ATOM 890 C C . LEU A 1 105 ? -16.670 -2.445 2.621 1.00 86.88 105 LEU A C 1
ATOM 892 O O . LEU A 1 105 ? -15.804 -2.683 1.786 1.00 86.88 105 LEU A O 1
ATOM 896 N N . PHE A 1 106 ? -17.972 -2.412 2.314 1.00 87.12 106 PHE A N 1
ATOM 897 C CA . PHE A 1 106 ? -18.459 -2.551 0.941 1.00 87.12 106 PHE A CA 1
ATOM 898 C C . PHE A 1 106 ? -18.027 -1.359 0.082 1.00 87.12 106 PHE A C 1
ATOM 900 O O . PHE A 1 106 ? -17.458 -1.543 -0.990 1.00 87.12 106 PHE A O 1
ATOM 907 N N . PHE A 1 107 ? -18.203 -0.133 0.587 1.00 89.69 107 PHE A N 1
ATOM 908 C CA . PHE A 1 107 ? -17.738 1.072 -0.107 1.00 89.69 107 PHE A CA 1
ATOM 909 C C . PHE A 1 107 ? -16.213 1.100 -0.266 1.00 89.69 107 PHE A C 1
ATOM 911 O O . PHE A 1 107 ? -15.711 1.521 -1.305 1.00 89.69 107 PHE A O 1
ATOM 918 N N . ALA A 1 108 ? -15.467 0.588 0.718 1.00 89.56 108 ALA A N 1
ATOM 919 C CA . ALA A 1 108 ? -14.020 0.435 0.595 1.00 89.56 108 ALA A CA 1
ATOM 920 C C . ALA A 1 108 ? -13.635 -0.587 -0.489 1.00 89.56 108 ALA A C 1
ATOM 922 O O . ALA A 1 108 ? -12.580 -0.456 -1.096 1.00 89.56 108 ALA A O 1
ATOM 923 N N . CYS A 1 109 ? -14.489 -1.576 -0.764 1.00 90.00 109 CYS A N 1
ATOM 924 C CA . CYS A 1 109 ? -14.287 -2.544 -1.837 1.00 90.00 109 CYS A CA 1
ATOM 925 C C . CYS A 1 109 ? -14.429 -1.899 -3.230 1.00 90.00 109 CYS A C 1
ATOM 927 O O . CYS A 1 109 ? -13.634 -2.181 -4.123 1.00 90.00 109 CYS A O 1
ATOM 929 N N . LEU A 1 110 ? -15.376 -0.965 -3.402 1.00 92.56 110 LEU A N 1
ATOM 930 C CA . LEU A 1 110 ? -15.580 -0.225 -4.662 1.00 92.56 110 LEU A CA 1
ATOM 931 C C . LEU A 1 110 ? -14.335 0.540 -5.123 1.00 92.56 110 LEU A C 1
ATOM 933 O O . LEU A 1 110 ? -14.111 0.669 -6.324 1.00 92.56 110 LEU A O 1
ATOM 937 N N . PHE A 1 111 ? -13.490 0.977 -4.187 1.00 92.94 111 PHE A N 1
ATOM 938 C CA . PHE A 1 111 ? -12.217 1.625 -4.497 1.00 92.94 111 PHE A CA 1
ATOM 939 C C . PHE A 1 111 ? -11.309 0.770 -5.399 1.00 92.94 111 PHE A C 1
ATOM 941 O O . PHE A 1 111 ? -10.644 1.310 -6.279 1.00 92.94 111 PHE A O 1
ATOM 948 N N . PHE A 1 112 ? -11.320 -0.557 -5.238 1.00 93.75 112 PHE A N 1
ATOM 949 C CA . PHE A 1 112 ? -10.467 -1.469 -6.009 1.00 93.75 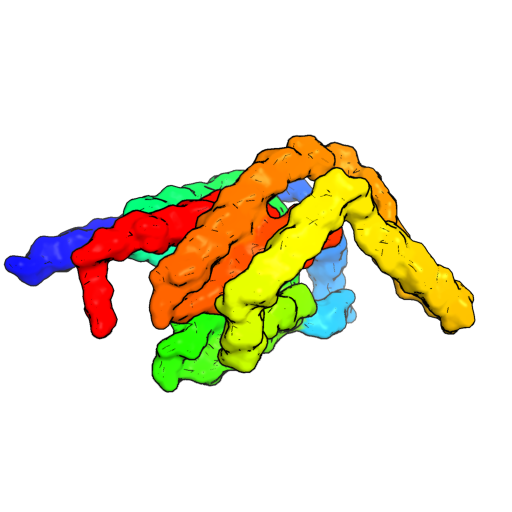112 PHE A CA 1
ATOM 950 C C . PHE A 1 112 ? -10.868 -1.577 -7.485 1.00 93.75 112 PHE A C 1
ATOM 952 O O . PHE A 1 112 ? -10.067 -2.034 -8.292 1.00 93.75 112 PHE A O 1
ATOM 959 N N . LEU A 1 113 ? -12.082 -1.151 -7.851 1.00 94.50 113 LEU A N 1
ATOM 960 C CA . LEU A 1 113 ? -12.541 -1.108 -9.243 1.00 94.50 113 LEU A CA 1
ATOM 961 C C . LEU A 1 113 ? -12.186 0.209 -9.945 1.00 94.50 113 LEU A C 1
ATOM 963 O O . LEU A 1 113 ? -12.384 0.329 -11.152 1.00 94.50 113 LEU A O 1
ATOM 967 N N . LEU A 1 114 ? -11.687 1.211 -9.214 1.00 92.44 114 LEU A N 1
ATOM 968 C CA . LEU A 1 114 ? -11.377 2.511 -9.796 1.00 92.44 114 LEU A CA 1
ATOM 969 C C . LEU A 1 114 ? -10.107 2.436 -10.662 1.00 92.44 114 LEU A C 1
ATOM 971 O O . LEU A 1 114 ? -9.106 1.864 -10.219 1.00 92.44 114 LEU A O 1
ATOM 975 N N . PRO A 1 115 ? -10.078 3.112 -11.830 1.00 90.38 115 PRO A N 1
ATOM 976 C CA . PRO A 1 115 ? -8.864 3.255 -12.639 1.00 90.38 115 PRO A CA 1
ATOM 977 C C . PRO A 1 115 ? -7.683 3.814 -11.842 1.00 90.38 115 PRO A C 1
ATOM 979 O O . PRO A 1 115 ? -6.546 3.401 -12.044 1.00 90.38 115 PRO A O 1
ATOM 982 N N . LEU A 1 116 ? -7.964 4.697 -10.875 1.00 88.19 116 LEU A N 1
ATOM 983 C CA . LEU A 1 116 ? -6.965 5.247 -9.962 1.00 88.19 116 LEU A CA 1
ATOM 984 C C . LEU A 1 116 ? -6.217 4.146 -9.194 1.00 88.19 116 LEU A C 1
ATOM 986 O O . LEU A 1 116 ? -4.998 4.207 -9.079 1.00 88.19 116 LEU A O 1
ATOM 990 N N . PHE A 1 117 ? -6.917 3.138 -8.667 1.00 92.62 117 PHE A N 1
ATOM 991 C CA . PHE A 1 117 ? -6.262 2.041 -7.955 1.00 92.62 117 PHE A CA 1
ATOM 992 C C . PHE A 1 117 ? -5.411 1.205 -8.913 1.00 92.62 117 PHE A C 1
ATOM 994 O O . PHE A 1 117 ? -4.223 1.013 -8.662 1.00 92.62 117 PHE A O 1
ATOM 1001 N N . MET A 1 118 ? -5.994 0.776 -10.036 1.00 93.88 118 MET A N 1
ATOM 1002 C CA . MET A 1 118 ? -5.305 -0.069 -11.015 1.00 93.88 118 MET A CA 1
ATOM 1003 C C . MET A 1 118 ? -4.045 0.611 -11.563 1.00 93.88 118 MET A C 1
ATOM 1005 O O . MET A 1 118 ? -2.972 0.013 -11.572 1.00 93.88 118 MET A O 1
ATOM 1009 N N . GLY A 1 119 ? -4.151 1.886 -11.952 1.00 90.56 119 GLY A N 1
ATOM 1010 C CA . GLY A 1 119 ? -3.025 2.678 -12.440 1.00 90.56 119 GLY A CA 1
ATOM 1011 C C . GLY A 1 119 ? -1.900 2.795 -11.419 1.00 90.56 119 GLY A C 1
ATOM 1012 O O . GLY A 1 119 ? -0.744 2.591 -11.772 1.00 90.56 119 GLY A O 1
ATOM 1013 N N . ASN A 1 120 ? -2.228 3.033 -10.148 1.00 90.62 120 ASN A N 1
ATOM 1014 C CA . ASN A 1 120 ? -1.221 3.162 -9.096 1.00 90.62 120 ASN A CA 1
ATOM 1015 C C . ASN A 1 120 ? -0.546 1.828 -8.747 1.00 90.62 120 ASN A C 1
ATOM 1017 O O . ASN A 1 120 ? 0.666 1.813 -8.528 1.00 90.62 120 ASN A O 1
ATOM 1021 N N . VAL A 1 121 ? -1.287 0.711 -8.743 1.00 94.06 121 VAL A N 1
ATOM 1022 C CA . VAL A 1 121 ? -0.697 -0.626 -8.550 1.00 94.06 121 VAL A CA 1
ATOM 1023 C C . VAL A 1 121 ? 0.323 -0.916 -9.644 1.00 94.06 121 VAL A C 1
ATOM 1025 O O . VAL A 1 121 ? 1.425 -1.365 -9.339 1.00 94.06 121 VAL A O 1
ATOM 1028 N N . LEU A 1 122 ? -0.025 -0.642 -10.905 1.00 93.69 122 LEU A N 1
ATOM 1029 C CA . LEU A 1 122 ? 0.877 -0.871 -12.030 1.00 93.69 122 LEU A CA 1
ATOM 1030 C C . LEU A 1 122 ? 2.045 0.115 -12.033 1.00 93.69 122 LEU A C 1
ATOM 1032 O O . LEU A 1 122 ? 3.167 -0.288 -12.304 1.00 93.69 122 LEU A O 1
ATOM 1036 N N . PHE A 1 123 ? 1.830 1.378 -11.670 1.00 89.75 123 PHE A N 1
ATOM 1037 C CA . PHE A 1 123 ? 2.908 2.362 -11.591 1.00 89.75 123 PHE A CA 1
ATOM 1038 C C . PHE A 1 123 ? 3.933 2.010 -10.497 1.00 89.75 123 PHE A C 1
ATOM 1040 O O . PHE A 1 123 ? 5.137 2.078 -10.726 1.00 89.75 123 PHE A O 1
ATOM 1047 N N . LEU A 1 124 ? 3.476 1.554 -9.325 1.00 89.81 124 LEU A N 1
ATOM 1048 C CA . LEU A 1 124 ? 4.318 1.277 -8.154 1.00 89.81 124 LEU A CA 1
ATOM 1049 C C . LEU A 1 124 ? 4.254 -0.194 -7.712 1.00 89.81 124 LEU A C 1
ATOM 1051 O O . LEU A 1 124 ? 4.109 -0.482 -6.520 1.00 89.81 124 LEU A O 1
ATOM 1055 N N . ILE A 1 125 ? 4.422 -1.134 -8.653 1.00 94.75 125 ILE A N 1
ATOM 1056 C CA . ILE A 1 125 ? 4.274 -2.591 -8.428 1.00 94.75 125 ILE A CA 1
ATOM 1057 C C . ILE A 1 125 ? 5.007 -3.063 -7.171 1.00 94.75 125 ILE A C 1
ATOM 1059 O O . ILE A 1 125 ? 4.424 -3.741 -6.327 1.00 94.75 125 ILE A O 1
ATOM 1063 N N . ARG A 1 126 ? 6.275 -2.669 -7.003 1.00 94.00 126 ARG A N 1
ATOM 1064 C CA . ARG A 1 126 ? 7.104 -3.063 -5.851 1.00 94.00 126 ARG A CA 1
ATOM 1065 C C . ARG A 1 126 ? 6.503 -2.624 -4.511 1.00 94.00 126 ARG A C 1
ATOM 1067 O O . ARG A 1 126 ? 6.411 -3.428 -3.583 1.00 94.00 126 ARG A O 1
ATOM 1074 N N . GLN A 1 127 ? 6.046 -1.375 -4.412 1.00 93.81 127 GLN A N 1
ATOM 1075 C CA . GLN A 1 127 ? 5.450 -0.835 -3.184 1.00 93.81 127 GLN A CA 1
ATOM 1076 C C . GLN A 1 127 ? 4.061 -1.414 -2.914 1.00 93.81 127 GLN A C 1
ATOM 1078 O O . GLN A 1 127 ? 3.750 -1.732 -1.767 1.00 93.81 127 GLN A O 1
ATOM 1083 N N . PHE A 1 128 ? 3.243 -1.610 -3.951 1.00 96.00 128 PHE A N 1
ATOM 1084 C CA . PHE A 1 128 ? 1.933 -2.242 -3.798 1.00 96.00 128 PHE A CA 1
ATOM 1085 C C . PHE A 1 128 ? 2.053 -3.722 -3.417 1.00 96.00 128 PHE A C 1
ATOM 1087 O O . PHE A 1 128 ? 1.329 -4.163 -2.528 1.00 96.00 128 PHE A O 1
ATOM 1094 N N . ASN A 1 129 ? 3.011 -4.472 -3.969 1.00 96.19 129 ASN A N 1
ATOM 1095 C CA . ASN A 1 129 ? 3.316 -5.832 -3.509 1.00 96.19 129 ASN A CA 1
ATOM 1096 C C . ASN A 1 129 ? 3.718 -5.833 -2.030 1.00 96.19 129 ASN A C 1
ATOM 1098 O O . ASN A 1 129 ? 3.185 -6.611 -1.235 1.00 96.19 129 ASN A O 1
ATOM 1102 N N . ALA A 1 130 ? 4.592 -4.904 -1.630 1.00 96.69 130 ALA A N 1
ATOM 1103 C CA . ALA A 1 130 ? 4.974 -4.755 -0.233 1.00 96.69 130 ALA A CA 1
ATOM 1104 C C . ALA A 1 130 ? 3.754 -4.491 0.665 1.00 96.69 130 ALA A C 1
ATOM 1106 O O . ALA A 1 130 ? 3.617 -5.118 1.721 1.00 96.69 130 ALA A O 1
ATOM 1107 N N . ALA A 1 131 ? 2.855 -3.598 0.241 1.00 95.88 131 ALA A N 1
ATOM 1108 C CA . ALA A 1 131 ? 1.644 -3.241 0.972 1.00 95.88 131 ALA A CA 1
ATOM 1109 C C . ALA A 1 131 ? 0.644 -4.402 1.056 1.00 95.88 131 ALA A C 1
ATOM 1111 O O . ALA A 1 131 ? 0.074 -4.635 2.120 1.00 95.88 131 ALA A O 1
ATOM 1112 N N . LEU A 1 132 ? 0.470 -5.172 -0.021 1.00 96.12 132 LEU A N 1
ATOM 1113 C CA . LEU A 1 132 ? -0.358 -6.376 -0.038 1.00 96.12 132 LEU A CA 1
ATOM 1114 C C . LEU A 1 132 ? 0.116 -7.377 1.022 1.00 96.12 132 LEU A C 1
ATOM 1116 O O . LEU A 1 132 ? -0.667 -7.789 1.881 1.00 96.12 132 LEU A O 1
ATOM 1120 N N . PHE A 1 133 ? 1.406 -7.728 1.018 1.00 96.62 133 PHE A N 1
ATOM 1121 C CA . PHE A 1 133 ? 1.963 -8.649 2.012 1.00 96.62 133 PHE A CA 1
ATOM 1122 C C . PHE A 1 133 ? 1.890 -8.083 3.431 1.00 96.62 133 PHE A C 1
ATOM 1124 O O . PHE A 1 133 ? 1.607 -8.826 4.371 1.00 96.62 133 PHE A O 1
ATOM 1131 N N . PHE A 1 134 ? 2.061 -6.770 3.595 1.00 95.06 134 PHE A N 1
ATOM 1132 C CA . PHE A 1 134 ? 1.860 -6.105 4.877 1.00 95.06 134 PHE A CA 1
ATOM 1133 C C . PHE A 1 134 ? 0.414 -6.244 5.383 1.00 95.06 134 PHE A C 1
ATOM 1135 O O . PHE A 1 134 ? 0.201 -6.605 6.540 1.00 95.06 134 PHE A O 1
ATOM 1142 N N . LEU A 1 135 ? -0.596 -6.031 4.534 1.00 92.50 135 LEU A N 1
ATOM 1143 C CA . LEU A 1 135 ? -2.005 -6.194 4.913 1.00 92.50 135 LEU A CA 1
ATOM 1144 C C . LEU A 1 135 ? -2.326 -7.642 5.311 1.00 92.50 135 LEU A C 1
ATOM 1146 O O . LEU A 1 135 ? -3.032 -7.874 6.297 1.00 92.50 135 LEU A O 1
ATOM 1150 N N . ILE A 1 136 ? -1.764 -8.621 4.597 1.00 92.50 136 ILE A N 1
ATOM 1151 C CA . ILE A 1 136 ? -1.918 -10.037 4.946 1.00 92.50 136 ILE A CA 1
ATOM 1152 C C . ILE A 1 136 ? -1.210 -10.345 6.277 1.00 92.50 136 ILE A C 1
ATOM 1154 O O . ILE A 1 136 ? -1.775 -11.038 7.127 1.00 92.50 136 ILE A O 1
ATOM 1158 N N . PHE A 1 137 ? -0.025 -9.775 6.524 1.00 92.75 137 PHE A N 1
ATOM 1159 C CA . PHE A 1 137 ? 0.637 -9.851 7.828 1.00 92.75 137 PHE A CA 1
ATOM 1160 C C . PHE A 1 137 ? -0.268 -9.327 8.950 1.00 92.75 137 PHE A C 1
ATOM 1162 O O . PHE A 1 137 ? -0.445 -10.024 9.949 1.00 92.75 137 PHE A O 1
ATOM 1169 N N . VAL A 1 138 ? -0.888 -8.151 8.789 1.00 89.31 138 VAL A N 1
ATOM 1170 C CA . VAL A 1 138 ? -1.781 -7.566 9.807 1.00 89.31 138 VAL A CA 1
ATOM 1171 C C . VAL A 1 138 ? -2.922 -8.526 10.160 1.00 89.31 138 VAL A C 1
ATOM 1173 O O . VAL A 1 138 ? -3.272 -8.671 11.333 1.00 89.31 138 VAL A O 1
ATOM 1176 N N . TYR A 1 139 ? -3.462 -9.245 9.173 1.00 87.44 139 TYR A N 1
ATOM 1177 C CA . TYR A 1 139 ? -4.516 -10.239 9.386 1.00 87.44 139 TYR A CA 1
ATOM 1178 C C . TYR A 1 139 ? -4.060 -11.459 10.211 1.00 87.44 139 TYR A C 1
ATOM 1180 O O . TYR A 1 139 ? -4.833 -11.992 11.017 1.00 87.44 139 TYR A O 1
ATOM 1188 N N . TYR A 1 140 ? -2.813 -11.907 10.041 1.00 88.75 140 TYR A N 1
ATOM 1189 C CA . TYR A 1 140 ? -2.262 -13.073 10.743 1.00 88.75 140 TYR A CA 1
ATOM 1190 C C . TYR A 1 140 ? -1.479 -12.733 12.019 1.00 88.75 140 TYR A C 1
ATOM 1192 O O . TYR A 1 140 ? -1.255 -13.623 12.840 1.00 88.75 140 TYR A O 1
ATOM 1200 N N . TYR A 1 141 ? -1.093 -11.475 12.240 1.00 84.56 141 TYR A N 1
ATOM 1201 C CA . TYR A 1 141 ? -0.237 -11.066 13.359 1.00 84.56 141 TYR A CA 1
ATOM 1202 C C . TYR A 1 141 ? -0.810 -11.444 14.734 1.00 84.56 141 TYR A C 1
ATOM 1204 O O . TYR A 1 141 ? -0.088 -11.948 15.592 1.00 84.56 141 TYR A O 1
ATOM 1212 N N . ASN A 1 142 ? -2.122 -11.278 14.921 1.00 77.94 142 ASN A N 1
ATOM 1213 C CA . ASN A 1 142 ? -2.795 -11.514 16.202 1.00 77.94 142 ASN A CA 1
ATOM 1214 C C . ASN A 1 142 ? -3.340 -12.948 16.377 1.00 77.94 142 ASN A C 1
ATOM 1216 O O . ASN A 1 142 ? -3.975 -13.248 17.390 1.00 77.94 142 ASN A O 1
ATOM 1220 N N . LYS A 1 143 ? -3.114 -13.860 15.422 1.00 84.69 143 LYS A N 1
ATOM 1221 C CA . LYS A 1 143 ? -3.621 -15.240 15.489 1.00 84.69 143 LYS A CA 1
ATOM 1222 C C . LYS A 1 143 ? -2.586 -16.180 16.128 1.00 84.69 143 LYS A C 1
ATOM 1224 O O . LYS A 1 143 ? -1.426 -16.231 15.727 1.00 84.69 143 LYS A O 1
ATOM 1229 N N . LYS A 1 144 ? -3.020 -16.963 17.128 1.00 74.44 144 LYS A N 1
ATOM 1230 C CA . LYS A 1 144 ? -2.152 -17.770 18.018 1.00 74.44 144 LYS A CA 1
ATOM 1231 C C . LYS A 1 144 ? -1.242 -18.774 17.281 1.00 74.44 144 LYS A C 1
ATOM 1233 O O . LYS A 1 144 ? -0.127 -19.006 17.739 1.00 74.44 144 LYS A O 1
ATOM 1238 N N . ASN A 1 145 ? -1.673 -19.293 16.125 1.00 77.69 145 ASN A N 1
ATOM 1239 C CA . ASN A 1 145 ? -0.986 -20.365 15.384 1.00 77.69 145 ASN A CA 1
ATOM 1240 C C . ASN A 1 145 ? -0.336 -19.923 14.055 1.00 77.69 145 ASN A C 1
ATOM 1242 O O . ASN A 1 145 ? 0.104 -20.769 13.287 1.00 77.69 145 ASN A O 1
ATOM 1246 N N . SER A 1 146 ? -0.254 -18.624 13.752 1.00 87.44 146 SER A N 1
ATOM 1247 C CA . SER A 1 146 ? 0.209 -18.135 12.437 1.00 87.44 146 SER A CA 1
ATOM 1248 C C . SER A 1 146 ? 1.526 -17.363 12.476 1.00 87.44 146 SER A C 1
ATOM 1250 O O . SER A 1 146 ? 1.817 -16.610 11.555 1.00 87.44 146 SER A O 1
ATOM 1252 N N . LYS A 1 147 ? 2.356 -17.551 13.509 1.00 86.69 147 LYS A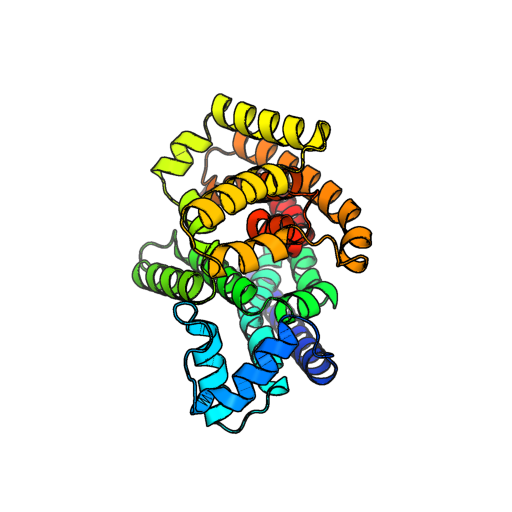 N 1
ATOM 1253 C CA . LYS A 1 147 ? 3.641 -16.835 13.636 1.00 86.69 147 LYS A CA 1
ATOM 1254 C C . LYS A 1 147 ? 4.557 -17.026 12.424 1.00 86.69 147 LYS A C 1
ATOM 1256 O O . LYS A 1 147 ? 5.129 -16.051 11.950 1.00 86.69 147 LYS A O 1
ATOM 1261 N N . LEU A 1 148 ? 4.662 -18.256 11.912 1.00 89.81 148 LEU A N 1
ATOM 1262 C CA . LEU A 1 148 ? 5.480 -18.566 10.734 1.00 89.81 148 LEU A CA 1
ATOM 1263 C C . LEU A 1 148 ? 4.953 -17.859 9.478 1.00 89.81 148 LEU A C 1
ATOM 1265 O O . LEU A 1 148 ? 5.721 -17.273 8.726 1.00 89.81 148 LEU A O 1
ATOM 1269 N N . ILE A 1 149 ? 3.631 -17.862 9.302 1.00 90.69 149 ILE A N 1
ATOM 1270 C CA . ILE A 1 149 ? 2.949 -17.192 8.189 1.00 90.69 149 ILE A CA 1
ATOM 1271 C C . ILE A 1 149 ? 3.190 -15.678 8.260 1.00 90.69 149 ILE A C 1
ATOM 1273 O O . ILE A 1 149 ? 3.554 -15.055 7.268 1.00 90.69 149 ILE A O 1
ATOM 1277 N N . SER A 1 150 ? 3.062 -15.084 9.448 1.00 89.94 150 SER A N 1
ATOM 1278 C CA . SER A 1 150 ? 3.353 -13.666 9.667 1.00 89.94 150 SER A CA 1
ATOM 1279 C C . SER A 1 150 ? 4.816 -13.324 9.365 1.00 89.94 150 SER A C 1
ATOM 1281 O O . SER A 1 150 ? 5.078 -12.293 8.753 1.00 89.94 150 SER A O 1
ATOM 1283 N N . LEU A 1 151 ? 5.768 -14.186 9.744 1.00 92.81 151 LEU A N 1
ATOM 1284 C CA . LEU A 1 151 ? 7.188 -13.995 9.429 1.00 92.81 151 LEU A CA 1
ATOM 1285 C C . LEU A 1 151 ? 7.448 -14.049 7.918 1.00 92.81 151 LEU A C 1
ATOM 1287 O O . LEU A 1 151 ? 8.150 -13.185 7.395 1.00 92.81 151 LEU A O 1
ATOM 1291 N N . LEU A 1 152 ? 6.847 -15.013 7.215 1.00 95.06 152 LEU A N 1
ATOM 1292 C CA . LEU A 1 152 ? 6.933 -15.114 5.758 1.00 95.06 152 LEU A CA 1
ATOM 1293 C C . LEU A 1 152 ? 6.463 -13.815 5.090 1.00 95.06 152 LEU A C 1
ATOM 1295 O O . LEU A 1 152 ? 7.161 -13.276 4.237 1.00 95.06 152 LEU A O 1
ATOM 1299 N N . PHE A 1 153 ? 5.324 -13.265 5.518 1.00 95.50 153 PHE A N 1
ATOM 1300 C CA . PHE A 1 153 ? 4.802 -12.021 4.948 1.00 95.50 153 PHE A CA 1
ATOM 1301 C C . PHE A 1 153 ? 5.625 -10.778 5.301 1.00 95.50 153 PHE A C 1
ATOM 1303 O O . PHE A 1 153 ? 5.672 -9.853 4.494 1.00 95.50 153 PHE A O 1
ATOM 1310 N N . ILE A 1 154 ? 6.332 -10.757 6.437 1.00 95.50 154 ILE A N 1
ATOM 1311 C CA . ILE A 1 154 ? 7.333 -9.712 6.714 1.00 95.50 154 ILE A CA 1
ATOM 1312 C C . ILE A 1 154 ? 8.459 -9.776 5.676 1.00 95.50 154 ILE A C 1
ATOM 1314 O O . ILE A 1 154 ? 8.796 -8.754 5.076 1.00 95.50 154 ILE A O 1
ATOM 1318 N N . ILE A 1 155 ? 9.009 -10.971 5.434 1.00 95.50 155 ILE A N 1
ATOM 1319 C CA . ILE A 1 155 ? 10.105 -11.176 4.476 1.00 95.50 155 ILE A CA 1
ATOM 1320 C C . ILE A 1 155 ? 9.654 -10.800 3.063 1.00 95.50 155 ILE A C 1
ATOM 1322 O O . ILE A 1 155 ? 10.357 -10.059 2.384 1.00 95.50 155 ILE A O 1
ATOM 1326 N N . LEU A 1 156 ? 8.468 -11.244 2.636 1.00 96.69 156 LEU A N 1
ATOM 1327 C CA . LEU A 1 156 ? 7.916 -10.906 1.321 1.00 96.69 156 LEU A CA 1
ATOM 1328 C C . LEU A 1 156 ? 7.614 -9.409 1.181 1.00 96.69 156 LEU A C 1
ATOM 1330 O O . LEU A 1 156 ? 7.827 -8.839 0.115 1.00 96.69 156 LEU A O 1
ATOM 1334 N N . SER A 1 157 ? 7.151 -8.748 2.242 1.00 96.69 157 SER A N 1
ATOM 1335 C CA . SER A 1 157 ? 6.867 -7.312 2.211 1.00 96.69 157 SER A CA 1
ATOM 1336 C C . SER A 1 157 ? 8.154 -6.491 2.058 1.00 96.69 157 SER A C 1
ATOM 1338 O O . SER A 1 157 ? 8.271 -5.704 1.120 1.00 96.69 157 SER A O 1
ATOM 1340 N N . ILE A 1 158 ? 9.163 -6.746 2.900 1.00 95.38 158 ILE A N 1
ATOM 1341 C CA . ILE A 1 158 ? 10.470 -6.066 2.830 1.00 95.38 158 ILE A CA 1
ATOM 1342 C C . ILE A 1 158 ? 11.215 -6.432 1.539 1.00 95.38 158 ILE A C 1
ATOM 1344 O O . ILE A 1 158 ? 11.819 -5.568 0.911 1.00 95.38 158 ILE A O 1
ATOM 1348 N N . GLY A 1 159 ? 11.138 -7.696 1.115 1.00 95.56 159 GLY A N 1
ATOM 1349 C CA . GLY A 1 159 ? 11.712 -8.180 -0.140 1.00 95.56 159 GLY A CA 1
ATOM 1350 C C . GLY A 1 159 ? 10.998 -7.663 -1.392 1.00 95.56 159 GLY A C 1
ATOM 1351 O O . GLY A 1 159 ? 11.533 -7.802 -2.488 1.00 95.56 159 GLY A O 1
ATOM 1352 N N . SER A 1 160 ? 9.810 -7.066 -1.257 1.00 96.12 160 SER A N 1
ATOM 1353 C CA . SER A 1 160 ? 9.138 -6.361 -2.354 1.00 96.12 160 SER A CA 1
ATOM 1354 C C . SER A 1 160 ? 9.582 -4.905 -2.438 1.00 96.12 160 SER A C 1
ATOM 1356 O O . SER A 1 160 ? 9.834 -4.425 -3.539 1.00 96.12 160 SER A O 1
ATOM 1358 N N . HIS A 1 161 ? 9.684 -4.211 -1.297 1.00 93.75 161 HIS A N 1
ATOM 1359 C CA . HIS A 1 161 ? 10.186 -2.840 -1.234 1.00 93.75 161 HIS A CA 1
ATOM 1360 C C . HIS A 1 161 ? 10.656 -2.458 0.178 1.00 93.75 161 HIS A C 1
ATOM 1362 O O . HIS A 1 161 ? 9.974 -2.724 1.173 1.00 93.75 161 HIS A O 1
ATOM 1368 N N . ILE A 1 162 ? 11.786 -1.750 0.280 1.00 90.12 162 ILE A N 1
ATOM 1369 C CA . ILE A 1 162 ? 12.416 -1.458 1.581 1.00 90.12 162 ILE A CA 1
ATOM 1370 C C . ILE A 1 162 ? 11.607 -0.514 2.485 1.00 90.12 162 ILE A C 1
ATOM 1372 O O . ILE A 1 162 ? 11.737 -0.570 3.710 1.00 90.12 162 ILE A O 1
ATOM 1376 N N . SER A 1 163 ? 10.722 0.315 1.919 1.00 87.94 163 SER A N 1
ATOM 1377 C CA . SER A 1 163 ? 9.855 1.206 2.715 1.00 87.94 163 SER A CA 1
ATOM 1378 C C . SER A 1 163 ? 8.966 0.448 3.707 1.00 87.94 163 SER A C 1
ATOM 1380 O O . SER A 1 163 ? 8.581 1.016 4.730 1.00 87.94 163 SER A O 1
ATOM 1382 N N . ALA A 1 164 ? 8.702 -0.840 3.464 1.00 91.75 164 ALA A N 1
ATOM 1383 C CA . ALA A 1 164 ? 7.889 -1.668 4.342 1.00 91.75 164 ALA A CA 1
ATOM 1384 C C . ALA A 1 164 ? 8.450 -1.806 5.761 1.00 91.75 164 ALA A C 1
ATOM 1386 O O . ALA A 1 164 ? 7.681 -1.964 6.711 1.00 91.75 164 ALA A O 1
ATOM 1387 N N . VAL A 1 165 ? 9.773 -1.682 5.930 1.00 91.94 165 VAL A N 1
ATOM 1388 C CA . VAL A 1 165 ? 10.428 -1.685 7.250 1.00 91.94 165 VAL A CA 1
ATOM 1389 C C . VAL A 1 165 ? 9.766 -0.668 8.180 1.00 91.94 165 VAL A C 1
ATOM 1391 O O . VAL A 1 165 ? 9.475 -0.980 9.335 1.00 91.94 165 VAL A O 1
ATOM 1394 N N . MET A 1 166 ? 9.448 0.518 7.656 1.00 89.88 166 MET A N 1
ATOM 1395 C CA . MET A 1 166 ? 8.797 1.586 8.408 1.00 89.88 166 MET A CA 1
ATOM 1396 C C . MET A 1 166 ? 7.429 1.159 8.954 1.00 89.88 166 MET A C 1
ATOM 1398 O O . MET A 1 166 ? 7.085 1.480 10.089 1.00 89.88 166 MET A O 1
ATOM 1402 N N . TRP A 1 167 ? 6.648 0.406 8.179 1.00 92.06 167 TRP A N 1
ATOM 1403 C CA . TRP A 1 167 ? 5.305 -0.008 8.578 1.00 92.06 167 TRP A CA 1
ATOM 1404 C C . TRP A 1 167 ? 5.343 -1.000 9.745 1.00 92.06 167 TRP A C 1
ATOM 1406 O O . TRP A 1 167 ? 4.541 -0.899 10.675 1.00 92.06 167 TRP A O 1
ATOM 1416 N N . PHE A 1 168 ? 6.319 -1.914 9.754 1.00 91.69 168 PHE A N 1
ATOM 1417 C CA . PHE A 1 168 ? 6.486 -2.898 10.829 1.00 91.69 168 PHE A CA 1
ATOM 1418 C C . PHE A 1 168 ? 6.974 -2.287 12.149 1.00 91.69 168 PHE A C 1
ATOM 1420 O O . PHE A 1 168 ? 6.632 -2.804 13.217 1.00 91.69 168 PHE A O 1
ATOM 1427 N N . ILE A 1 169 ? 7.705 -1.165 12.112 1.00 90.69 169 ILE A N 1
ATOM 1428 C CA . ILE A 1 169 ? 8.151 -0.446 13.320 1.00 90.69 169 ILE A CA 1
ATOM 1429 C C . ILE A 1 169 ? 6.951 -0.079 14.212 1.00 90.69 169 ILE A C 1
ATOM 1431 O O . ILE A 1 169 ? 7.008 -0.275 15.426 1.00 90.69 169 ILE A O 1
ATOM 1435 N N . PHE A 1 170 ? 5.824 0.348 13.632 1.00 87.44 170 PHE A N 1
ATOM 1436 C CA . PHE A 1 170 ? 4.617 0.734 14.385 1.00 87.44 170 PHE A CA 1
ATOM 1437 C C . PHE A 1 170 ? 3.780 -0.452 14.901 1.00 87.44 170 PHE A C 1
ATOM 1439 O O . PHE A 1 170 ? 2.884 -0.282 15.734 1.00 87.44 170 PHE A O 1
ATOM 1446 N N . PHE A 1 171 ? 4.096 -1.671 14.458 1.00 86.31 171 PHE A N 1
ATOM 1447 C CA . PHE A 1 171 ? 3.524 -2.914 14.986 1.00 86.31 171 PHE A CA 1
ATOM 1448 C C . PHE A 1 171 ? 4.356 -3.501 16.140 1.00 86.31 171 PHE A C 1
ATOM 1450 O O . PHE A 1 171 ? 3.910 -4.428 16.825 1.00 86.31 171 PHE A O 1
ATOM 1457 N N . ASN A 1 172 ? 5.528 -2.922 16.431 1.00 87.00 172 ASN A N 1
ATOM 1458 C CA . ASN A 1 172 ? 6.326 -3.267 17.601 1.00 87.00 172 ASN A CA 1
ATOM 1459 C C . ASN A 1 172 ? 5.670 -2.744 18.892 1.00 87.00 172 ASN A C 1
ATOM 1461 O O . ASN A 1 172 ? 5.384 -1.554 19.035 1.00 87.00 172 ASN A O 1
ATOM 1465 N N . LYS A 1 173 ? 5.496 -3.630 19.882 1.00 84.81 173 LYS A N 1
ATOM 1466 C CA . LYS A 1 173 ? 4.867 -3.306 21.175 1.00 84.81 173 LYS A CA 1
ATOM 1467 C C . LYS A 1 173 ? 5.553 -2.152 21.919 1.00 84.81 173 LYS A C 1
ATOM 1469 O O . LYS A 1 173 ? 4.855 -1.336 22.515 1.00 84.81 173 LYS A O 1
ATOM 1474 N N . LYS A 1 174 ? 6.891 -2.077 21.893 1.00 85.88 174 LYS A N 1
ATOM 1475 C CA . LYS A 1 174 ? 7.655 -1.034 22.605 1.00 85.88 174 LYS A CA 1
ATOM 1476 C C . LYS A 1 174 ? 7.449 0.337 21.967 1.00 85.88 174 LYS A C 1
ATOM 1478 O O . LYS A 1 174 ? 7.121 1.292 22.664 1.00 85.88 174 LYS A O 1
ATOM 1483 N N . VAL A 1 175 ? 7.585 0.402 20.641 1.00 85.56 175 VAL A N 1
ATOM 1484 C CA . VAL A 1 175 ? 7.377 1.629 19.858 1.00 85.56 175 VAL A CA 1
ATOM 1485 C C . VAL A 1 175 ? 5.952 2.127 20.050 1.00 85.56 175 VAL A C 1
ATOM 1487 O O . VAL A 1 175 ? 5.744 3.282 20.406 1.00 85.56 175 VAL A O 1
ATOM 1490 N N . LYS A 1 176 ? 4.972 1.229 19.923 1.00 85.25 176 LYS A N 1
ATOM 1491 C CA . LYS A 1 176 ? 3.561 1.537 20.145 1.00 85.25 176 LYS A CA 1
ATOM 1492 C C . LYS A 1 176 ? 3.319 2.186 21.508 1.00 85.25 176 LYS A C 1
ATOM 1494 O O . LYS A 1 176 ? 2.708 3.244 21.557 1.00 85.25 176 LYS A O 1
ATOM 1499 N N . LEU A 1 177 ? 3.809 1.579 22.592 1.00 85.19 177 LEU A N 1
ATOM 1500 C CA . LEU A 1 177 ? 3.597 2.076 23.957 1.00 85.19 177 LEU A CA 1
ATOM 1501 C C . LEU A 1 177 ? 4.174 3.484 24.169 1.00 85.19 177 LEU A C 1
ATOM 1503 O O . LEU A 1 177 ? 3.596 4.285 24.902 1.00 85.19 177 LEU A O 1
ATOM 1507 N N . TYR A 1 178 ? 5.297 3.795 23.521 1.00 86.94 178 TYR A N 1
ATOM 1508 C CA . TYR A 1 178 ? 5.887 5.128 23.560 1.00 86.94 178 TYR A CA 1
ATOM 1509 C C . TYR A 1 178 ? 5.096 6.131 22.706 1.00 86.94 178 TYR A C 1
ATOM 1511 O O . TYR A 1 178 ? 4.694 7.183 23.203 1.00 86.94 178 TYR A O 1
ATOM 1519 N N . CYS A 1 179 ? 4.813 5.784 21.448 1.00 86.62 179 CYS A N 1
ATOM 1520 C CA . CYS A 1 179 ? 4.157 6.661 20.480 1.00 86.62 179 CYS A CA 1
ATOM 1521 C C . CYS A 1 179 ? 2.676 6.928 20.779 1.00 86.62 179 CYS A C 1
ATOM 1523 O O . CYS A 1 179 ? 2.128 7.893 20.261 1.00 86.62 179 CYS A O 1
ATOM 1525 N N . THR A 1 180 ? 2.016 6.116 21.612 1.00 86.25 180 THR A N 1
ATOM 1526 C CA . THR A 1 180 ? 0.618 6.348 22.015 1.00 86.25 180 THR A CA 1
ATOM 1527 C C . THR A 1 180 ? 0.467 7.282 23.217 1.00 86.25 180 THR A C 1
ATOM 1529 O O . THR A 1 180 ? -0.657 7.544 23.639 1.00 86.25 180 THR A O 1
ATOM 1532 N N . LYS A 1 181 ? 1.564 7.771 23.815 1.00 87.88 181 LYS A N 1
ATOM 1533 C CA . LYS A 1 181 ? 1.479 8.733 24.923 1.00 87.88 181 LYS A CA 1
ATOM 1534 C C . LYS A 1 181 ? 0.896 10.062 24.415 1.00 87.88 181 LYS A C 1
ATOM 1536 O O . LYS A 1 181 ? 1.377 10.549 23.393 1.00 87.88 181 LYS A O 1
ATOM 1541 N N . PRO A 1 182 ? -0.056 10.698 25.131 1.00 87.81 182 PRO A N 1
ATOM 1542 C CA . PRO A 1 182 ? -0.704 11.929 24.667 1.00 87.81 182 PRO A CA 1
ATOM 1543 C C . PRO A 1 182 ? 0.284 13.042 24.320 1.00 87.81 182 PRO A C 1
ATOM 1545 O O . PRO A 1 182 ? 0.133 13.689 23.290 1.00 87.81 182 PRO A O 1
ATOM 1548 N N . ILE A 1 183 ? 1.335 13.205 25.132 1.00 90.31 183 ILE A N 1
ATOM 1549 C CA . ILE A 1 183 ? 2.376 14.206 24.883 1.00 90.31 183 ILE A CA 1
ATOM 1550 C C . ILE A 1 183 ? 3.144 13.927 23.587 1.00 90.31 183 ILE A C 1
ATOM 1552 O O . ILE A 1 183 ? 3.386 14.846 22.822 1.00 90.31 183 ILE A O 1
ATOM 1556 N N . VAL A 1 184 ? 3.445 12.660 23.287 1.00 89.75 184 VAL A N 1
ATOM 1557 C CA . VAL A 1 184 ? 4.162 12.272 22.064 1.00 89.75 184 VAL A CA 1
ATOM 1558 C C . VAL A 1 184 ? 3.274 12.481 20.839 1.00 89.75 184 VAL A C 1
ATOM 1560 O O . VAL A 1 184 ? 3.727 13.064 19.858 1.00 89.75 184 VAL A O 1
ATOM 1563 N N . ILE A 1 185 ? 2.002 12.072 20.905 1.00 90.56 185 ILE A N 1
ATOM 1564 C CA . ILE A 1 185 ? 1.028 12.316 19.830 1.00 90.56 185 ILE A CA 1
ATOM 1565 C C . ILE A 1 185 ? 0.895 13.818 19.575 1.00 90.56 185 ILE A C 1
ATOM 1567 O O . ILE A 1 185 ? 0.989 14.242 18.423 1.00 90.56 185 ILE A O 1
ATOM 1571 N N . PHE A 1 186 ? 0.708 14.618 20.629 1.00 91.06 186 PHE A N 1
ATOM 1572 C CA . PHE A 1 186 ? 0.592 16.069 20.516 1.00 91.06 186 PHE A CA 1
ATOM 1573 C C . PHE A 1 186 ? 1.852 16.680 19.900 1.00 91.06 186 PHE A C 1
ATOM 1575 O O . PHE A 1 186 ? 1.736 17.398 18.915 1.00 91.06 186 PHE A O 1
ATOM 1582 N N . SER A 1 187 ? 3.044 16.342 20.403 1.00 91.31 187 SER A N 1
ATOM 1583 C CA . SER A 1 187 ? 4.312 16.862 19.884 1.00 91.31 187 SER A CA 1
ATOM 1584 C C . SER A 1 187 ? 4.535 16.504 18.414 1.00 91.31 187 SER A C 1
ATOM 1586 O O . SER A 1 187 ? 4.818 17.395 17.620 1.00 91.31 187 SER A O 1
ATOM 1588 N N . ILE A 1 188 ? 4.374 15.233 18.023 1.00 91.88 188 ILE A N 1
ATOM 1589 C CA . ILE A 1 188 ? 4.585 14.801 16.629 1.00 91.88 188 ILE A CA 1
ATOM 1590 C C . ILE A 1 188 ? 3.574 15.481 15.702 1.00 91.88 188 ILE A C 1
ATOM 1592 O O . ILE A 1 188 ? 3.942 15.957 14.628 1.00 91.88 188 ILE A O 1
ATOM 1596 N N . THR A 1 189 ? 2.311 15.563 16.124 1.00 91.38 189 THR A N 1
ATOM 1597 C CA . THR A 1 189 ? 1.251 16.219 15.351 1.00 91.38 189 THR A CA 1
ATOM 1598 C C . THR A 1 189 ? 1.555 17.708 15.201 1.00 91.38 189 THR A C 1
ATOM 1600 O O . THR A 1 189 ? 1.632 18.200 14.081 1.00 91.38 189 THR A O 1
ATOM 1603 N N . PHE A 1 190 ? 1.815 18.411 16.306 1.00 92.44 190 PHE A N 1
ATOM 1604 C CA . PHE A 1 190 ? 2.122 19.840 16.319 1.00 92.44 190 PHE A CA 1
ATOM 1605 C C . PHE A 1 190 ? 3.329 20.185 15.440 1.00 92.44 190 PHE A C 1
ATOM 1607 O O . PHE A 1 190 ? 3.228 21.083 14.610 1.00 92.44 190 PHE A O 1
ATOM 1614 N N . ILE A 1 191 ? 4.431 19.434 15.551 1.00 90.88 191 ILE A N 1
ATOM 1615 C CA . ILE A 1 191 ? 5.626 19.631 14.714 1.00 90.88 191 ILE A CA 1
ATOM 1616 C C . ILE A 1 191 ? 5.292 19.429 13.231 1.00 90.88 191 ILE A C 1
ATOM 1618 O O . ILE A 1 191 ? 5.663 20.258 12.406 1.00 90.88 191 ILE A O 1
ATOM 1622 N N . SER A 1 192 ? 4.553 18.369 12.890 1.00 89.56 192 SER A N 1
ATOM 1623 C CA . SER A 1 192 ? 4.169 18.086 11.497 1.00 89.56 192 SER A CA 1
ATOM 1624 C C . SER A 1 192 ? 3.299 19.203 10.907 1.00 89.56 192 SER A C 1
ATOM 1626 O O . SER A 1 192 ? 3.511 19.628 9.773 1.00 89.56 192 SER A O 1
ATOM 1628 N N . PHE A 1 193 ? 2.342 19.717 11.688 1.00 89.62 193 PHE A N 1
ATOM 1629 C CA . PHE A 1 193 ? 1.500 20.847 11.292 1.00 89.62 193 PHE A CA 1
ATOM 1630 C C . PHE A 1 193 ? 2.293 22.147 11.156 1.00 89.62 193 PHE A C 1
ATOM 1632 O O . PHE A 1 193 ? 2.037 22.901 10.224 1.00 89.62 193 PHE A O 1
ATOM 1639 N N . LEU A 1 194 ? 3.250 22.405 12.049 1.00 88.62 194 LEU A N 1
ATOM 1640 C CA . LEU A 1 194 ? 4.106 23.587 11.986 1.00 88.62 194 LEU A CA 1
ATOM 1641 C C . LEU A 1 194 ? 4.977 23.565 10.725 1.00 88.62 194 LEU A C 1
ATOM 1643 O O . LEU A 1 194 ? 5.007 24.554 10.000 1.00 88.62 194 LEU A O 1
ATOM 1647 N N . ILE A 1 195 ? 5.601 22.424 10.411 1.00 86.00 195 ILE A N 1
ATOM 1648 C CA . ILE A 1 195 ? 6.372 22.245 9.171 1.00 86.00 195 ILE A CA 1
ATOM 1649 C C . ILE A 1 195 ? 5.491 22.494 7.941 1.00 86.00 195 ILE A C 1
ATOM 1651 O O . ILE A 1 195 ? 5.870 23.261 7.056 1.00 86.00 195 ILE A O 1
ATOM 1655 N N . PHE A 1 196 ? 4.304 21.879 7.905 1.00 85.50 196 PHE A N 1
ATOM 1656 C CA . PHE A 1 196 ? 3.351 22.065 6.813 1.00 85.50 196 PHE A CA 1
ATOM 1657 C C . PHE A 1 196 ? 2.912 23.532 6.670 1.00 85.50 196 PHE A C 1
ATOM 1659 O O . PHE A 1 196 ? 2.896 24.067 5.565 1.00 85.50 196 PHE A O 1
ATOM 1666 N N . ALA A 1 197 ? 2.585 24.201 7.780 1.00 85.75 197 ALA A N 1
ATOM 1667 C CA . ALA A 1 197 ? 2.115 25.585 7.786 1.00 85.75 197 ALA A CA 1
ATOM 1668 C C . ALA A 1 197 ? 3.203 26.582 7.366 1.00 85.75 197 ALA A C 1
ATOM 1670 O O . ALA A 1 197 ? 2.908 27.548 6.667 1.00 85.75 197 ALA A O 1
ATOM 1671 N N . MET A 1 198 ? 4.457 26.337 7.754 1.00 84.56 198 MET A N 1
ATOM 1672 C CA . MET A 1 198 ? 5.600 27.153 7.339 1.00 84.56 198 MET A CA 1
ATOM 1673 C C . MET A 1 198 ? 6.018 26.910 5.882 1.00 84.56 198 MET A C 1
ATOM 1675 O O . MET A 1 198 ? 6.907 27.602 5.394 1.00 84.56 198 MET A O 1
ATOM 1679 N N . GLN A 1 199 ? 5.404 25.938 5.196 1.00 78.88 199 GLN A N 1
ATOM 1680 C CA . GLN A 1 199 ? 5.743 25.541 3.828 1.00 78.88 199 GLN A CA 1
ATOM 1681 C C . GLN A 1 199 ? 7.231 25.207 3.644 1.00 78.88 199 GLN A C 1
ATOM 1683 O O . GLN A 1 199 ? 7.809 25.428 2.580 1.00 78.88 199 GLN A O 1
ATOM 1688 N N . VAL A 1 200 ? 7.865 24.683 4.697 1.00 74.44 200 VAL A N 1
ATOM 1689 C CA . VAL A 1 200 ? 9.282 24.324 4.661 1.00 74.44 200 VAL A CA 1
ATOM 1690 C C . VAL A 1 200 ? 9.431 23.060 3.830 1.00 74.44 200 VAL A C 1
ATOM 1692 O O . VAL A 1 200 ? 8.888 22.010 4.177 1.00 74.44 200 VAL A O 1
ATOM 1695 N N . ASP A 1 201 ? 10.210 23.138 2.755 1.00 73.50 201 ASP A N 1
ATOM 1696 C CA . ASP A 1 201 ? 10.636 21.952 2.023 1.00 73.50 201 ASP A CA 1
ATOM 1697 C C . ASP A 1 201 ? 11.762 21.248 2.793 1.00 73.50 201 ASP A C 1
ATOM 1699 O O . ASP A 1 201 ? 12.955 21.386 2.526 1.00 73.50 201 ASP A O 1
ATOM 1703 N N . VAL A 1 202 ? 11.353 20.500 3.820 1.00 69.75 202 VAL A N 1
ATOM 1704 C CA . VAL A 1 202 ? 12.257 19.744 4.697 1.00 69.75 202 VAL A CA 1
ATOM 1705 C C . VAL A 1 202 ? 13.120 18.772 3.898 1.00 69.75 202 VAL A C 1
ATOM 1707 O O . VAL A 1 202 ? 14.256 18.501 4.287 1.00 69.75 202 VAL A O 1
ATOM 1710 N N . LEU A 1 203 ? 12.602 18.251 2.780 1.00 68.56 203 LEU A N 1
ATOM 1711 C CA . LEU A 1 203 ? 13.355 17.319 1.961 1.00 68.56 203 LEU A CA 1
ATOM 1712 C C . LEU A 1 203 ? 14.481 18.032 1.220 1.00 68.56 203 LEU A C 1
ATOM 1714 O O . LEU A 1 203 ? 15.598 17.542 1.291 1.00 68.56 203 LEU A O 1
ATOM 1718 N N . SER A 1 204 ? 14.246 19.176 0.572 1.00 69.75 204 SER A N 1
ATOM 1719 C CA . SER A 1 204 ? 15.352 19.898 -0.075 1.00 69.75 204 SER A CA 1
ATOM 1720 C C . SER A 1 204 ? 16.387 20.388 0.932 1.00 69.75 204 SER A C 1
ATOM 1722 O O . SER A 1 204 ? 17.574 20.265 0.656 1.00 69.75 204 SER A O 1
ATOM 1724 N N . MET A 1 205 ? 15.986 20.820 2.134 1.00 71.25 205 MET A N 1
ATOM 1725 C CA . MET A 1 205 ? 16.945 21.144 3.200 1.00 71.25 205 MET A CA 1
ATOM 1726 C C . MET A 1 205 ? 17.835 19.947 3.559 1.00 71.25 205 MET A C 1
ATOM 1728 O O . MET A 1 205 ? 19.057 20.069 3.556 1.00 71.25 205 MET A O 1
ATOM 1732 N N . LEU A 1 206 ? 17.240 18.778 3.823 1.00 73.94 206 LEU A N 1
ATOM 1733 C CA . LEU A 1 206 ? 17.999 17.570 4.159 1.00 73.94 206 LEU A CA 1
ATOM 1734 C C . LEU A 1 206 ? 18.849 17.089 2.984 1.00 73.94 206 LEU A C 1
ATOM 1736 O O . LEU A 1 206 ? 20.015 16.749 3.166 1.00 73.94 206 LEU A O 1
ATOM 1740 N N . VAL A 1 207 ? 18.275 17.049 1.783 1.00 72.12 207 VAL A N 1
ATOM 1741 C CA . VAL A 1 207 ? 18.957 16.568 0.586 1.00 72.12 207 VAL A CA 1
ATOM 1742 C C . VAL A 1 207 ? 20.126 17.479 0.237 1.00 72.12 207 VAL A C 1
ATOM 1744 O O . VAL A 1 207 ? 21.194 16.951 -0.039 1.00 72.12 207 VAL A O 1
ATOM 1747 N N . ASN A 1 208 ? 19.986 18.802 0.332 1.00 74.62 208 ASN A N 1
ATOM 1748 C CA . ASN A 1 208 ? 21.095 19.731 0.112 1.00 74.62 208 ASN A CA 1
ATOM 1749 C C . ASN A 1 208 ? 22.237 19.472 1.104 1.00 74.62 208 ASN A C 1
ATOM 1751 O O . ASN A 1 208 ? 23.384 19.349 0.684 1.00 74.62 208 ASN A O 1
ATOM 1755 N N . SER A 1 209 ? 21.932 19.262 2.391 1.00 77.06 209 SER A N 1
ATOM 1756 C CA . SER A 1 209 ? 22.952 18.889 3.383 1.00 77.06 209 SER A CA 1
ATOM 1757 C C . SER A 1 209 ? 23.616 17.538 3.083 1.00 77.06 209 SER A C 1
ATOM 1759 O O . SER A 1 209 ? 24.812 17.366 3.312 1.00 77.06 209 SER A O 1
ATOM 1761 N N . PHE A 1 210 ? 22.867 16.562 2.558 1.00 74.75 210 PHE A N 1
ATOM 1762 C CA . PHE A 1 210 ? 23.423 15.265 2.164 1.00 74.75 210 PHE A CA 1
ATOM 1763 C C . PHE A 1 210 ? 24.217 15.316 0.858 1.00 74.75 210 PHE A C 1
ATOM 1765 O O . PHE A 1 210 ? 25.178 14.564 0.735 1.00 74.75 210 PHE A O 1
ATOM 1772 N N . VAL A 1 211 ? 23.844 16.177 -0.090 1.00 76.88 211 VAL A N 1
ATOM 1773 C CA . VAL A 1 211 ? 24.587 16.418 -1.335 1.00 76.88 211 VAL A CA 1
ATOM 1774 C C . VAL A 1 211 ? 25.914 17.102 -1.022 1.00 76.88 211 VAL A C 1
ATOM 1776 O O . VAL A 1 211 ? 26.959 16.658 -1.487 1.00 76.88 211 VAL A O 1
ATOM 1779 N N . GLU A 1 212 ? 25.912 18.113 -0.153 1.00 77.38 212 GLU A N 1
ATOM 1780 C CA . GLU A 1 212 ? 27.148 18.725 0.346 1.00 77.38 212 GLU A CA 1
ATOM 1781 C C . GLU A 1 212 ? 28.054 17.675 1.004 1.00 77.38 212 GLU A C 1
ATOM 1783 O O . GLU A 1 212 ? 29.240 17.585 0.685 1.00 77.38 212 GLU A O 1
ATOM 1788 N N . LEU A 1 213 ? 27.489 16.807 1.850 1.00 77.94 213 LEU A N 1
ATOM 1789 C CA . LEU A 1 213 ? 28.235 15.720 2.482 1.00 77.94 213 LEU A CA 1
ATOM 1790 C C . LEU A 1 213 ? 28.735 14.672 1.470 1.00 77.94 213 LEU A C 1
ATOM 1792 O O . LEU A 1 213 ? 29.865 14.200 1.594 1.00 77.94 213 LEU A O 1
ATOM 1796 N N . SER A 1 214 ? 27.933 14.295 0.468 1.00 77.00 214 SER A N 1
ATOM 1797 C CA . SER A 1 214 ? 28.348 13.326 -0.556 1.00 77.00 214 SER A CA 1
ATOM 1798 C C . SER A 1 214 ? 29.454 13.877 -1.440 1.00 77.00 214 SER A C 1
ATOM 1800 O O . SER A 1 214 ? 30.345 13.119 -1.819 1.00 77.00 214 SER A O 1
ATOM 1802 N N . ASN A 1 215 ? 29.430 15.182 -1.711 1.00 75.50 215 ASN A N 1
ATOM 1803 C CA . ASN A 1 215 ? 30.444 15.867 -2.504 1.00 75.50 215 ASN A CA 1
ATOM 1804 C C . ASN A 1 215 ? 31.764 15.959 -1.732 1.00 75.50 215 ASN A C 1
ATOM 1806 O O . ASN A 1 215 ? 32.824 15.740 -2.314 1.00 75.50 215 ASN A O 1
ATOM 1810 N N . VAL A 1 216 ? 31.708 16.143 -0.408 1.00 79.81 216 VAL A N 1
ATOM 1811 C CA . VAL A 1 216 ? 32.881 16.024 0.476 1.00 79.81 216 VAL A CA 1
ATOM 1812 C C . VAL A 1 216 ? 33.440 14.595 0.500 1.00 79.81 216 VAL A C 1
ATOM 1814 O O . VAL A 1 216 ? 34.654 14.410 0.551 1.00 79.81 216 VAL A O 1
ATOM 1817 N N . LEU A 1 217 ? 32.579 13.575 0.448 1.00 80.19 217 LEU A N 1
ATOM 1818 C CA . LEU A 1 217 ? 32.979 12.162 0.490 1.00 80.19 217 LEU A CA 1
ATOM 1819 C C . LEU A 1 217 ? 33.278 11.548 -0.893 1.00 80.19 217 LEU A C 1
ATOM 1821 O O . LEU A 1 217 ? 33.666 10.383 -0.962 1.00 80.19 217 LEU A O 1
ATOM 1825 N N . GLY A 1 218 ? 33.099 12.297 -1.987 1.00 73.00 218 GLY A N 1
ATOM 1826 C CA . GLY A 1 218 ? 33.337 11.838 -3.360 1.00 73.00 218 GLY A CA 1
ATOM 1827 C C . GLY A 1 218 ? 32.361 10.767 -3.869 1.00 73.00 218 GLY A C 1
ATOM 1828 O O . GLY A 1 218 ? 32.719 9.989 -4.752 1.00 73.00 218 GLY A O 1
ATOM 1829 N N . VAL A 1 219 ? 31.142 10.685 -3.321 1.00 73.19 219 VAL A N 1
ATOM 1830 C CA . VAL A 1 219 ? 30.159 9.636 -3.662 1.00 73.19 219 VAL A CA 1
ATOM 1831 C C . VAL A 1 219 ? 29.103 10.164 -4.643 1.00 73.19 219 VAL A C 1
ATOM 1833 O O . VAL A 1 219 ? 27.971 10.473 -4.268 1.00 73.19 219 VAL A O 1
ATOM 1836 N N . THR A 1 220 ? 29.463 10.235 -5.923 1.00 63.53 220 THR A N 1
ATOM 1837 C CA . THR A 1 220 ? 28.642 10.819 -7.004 1.00 63.53 220 THR A CA 1
ATOM 1838 C C . THR A 1 220 ? 27.351 10.036 -7.307 1.00 63.53 220 THR A C 1
ATOM 1840 O O . THR A 1 220 ? 26.331 10.619 -7.682 1.00 63.53 220 THR A O 1
ATOM 1843 N N . GLU A 1 221 ? 27.309 8.717 -7.076 1.00 60.19 221 GLU A N 1
ATOM 1844 C CA . GLU A 1 221 ? 26.075 7.923 -7.211 1.00 60.19 221 GLU A CA 1
ATOM 1845 C C . GLU A 1 221 ? 24.956 8.336 -6.243 1.00 60.19 221 GLU A C 1
ATOM 1847 O O . GLU A 1 221 ? 23.770 8.195 -6.574 1.00 60.19 221 GLU A O 1
ATOM 1852 N N . VAL A 1 222 ? 25.319 8.792 -5.040 1.00 63.34 222 VAL A N 1
ATOM 1853 C CA . VAL A 1 222 ? 24.362 9.220 -4.010 1.00 63.34 222 VAL A CA 1
ATOM 1854 C C . VAL A 1 222 ? 23.755 10.558 -4.409 1.00 63.34 222 VAL A C 1
ATOM 1856 O O . VAL A 1 222 ? 22.531 10.686 -4.402 1.00 63.34 222 VAL A O 1
ATOM 1859 N N . GLU A 1 223 ? 24.585 11.490 -4.873 1.00 63.94 223 GLU A N 1
ATOM 1860 C CA . GLU A 1 223 ? 24.169 12.788 -5.405 1.00 63.94 223 GLU A CA 1
ATOM 1861 C C . GLU A 1 223 ? 23.142 12.634 -6.539 1.00 63.94 223 GLU A C 1
ATOM 1863 O O . GLU A 1 223 ? 22.045 13.187 -6.460 1.00 63.94 223 GLU A O 1
ATOM 1868 N N . ARG A 1 224 ? 23.410 11.782 -7.541 1.00 59.38 224 ARG A N 1
ATOM 1869 C CA . ARG A 1 224 ? 22.478 11.562 -8.666 1.00 59.38 224 ARG A CA 1
ATOM 1870 C C . ARG A 1 224 ? 21.095 11.073 -8.216 1.00 59.38 224 ARG A C 1
ATOM 1872 O O . ARG A 1 224 ? 20.080 11.489 -8.771 1.00 59.38 224 ARG A O 1
ATOM 1879 N N . LYS A 1 225 ? 21.030 10.170 -7.230 1.00 62.88 225 LYS A N 1
ATOM 1880 C CA . LYS A 1 225 ? 19.749 9.660 -6.703 1.00 62.88 225 LYS A CA 1
ATOM 1881 C C . LYS A 1 225 ? 19.029 10.684 -5.833 1.00 62.88 225 LYS A C 1
ATOM 1883 O O . LYS A 1 225 ? 17.804 10.683 -5.805 1.00 62.88 225 LYS A O 1
ATOM 1888 N N . LEU A 1 226 ? 19.778 11.515 -5.119 1.00 64.56 226 LEU A N 1
ATOM 1889 C CA . LEU A 1 226 ? 19.261 12.583 -4.275 1.00 64.56 226 LEU A CA 1
ATOM 1890 C C . LEU A 1 226 ? 18.675 13.732 -5.110 1.00 64.56 226 LEU A C 1
ATOM 1892 O O . LEU A 1 226 ? 17.579 14.198 -4.808 1.00 64.56 226 LEU A O 1
ATOM 1896 N N . LEU A 1 227 ? 19.328 14.102 -6.214 1.00 65.94 227 LEU A N 1
ATOM 1897 C CA . LEU A 1 227 ? 18.862 15.142 -7.138 1.00 65.94 227 LEU A CA 1
ATOM 1898 C C . LEU A 1 227 ? 17.522 14.803 -7.811 1.00 65.94 227 LEU A C 1
ATOM 1900 O O . LEU A 1 227 ? 16.707 15.700 -8.012 1.00 65.94 227 LEU A O 1
ATOM 1904 N N . PHE A 1 228 ? 17.232 13.520 -8.065 1.00 64.56 228 PHE A N 1
ATOM 1905 C CA . PHE A 1 228 ? 15.911 13.076 -8.545 1.00 64.56 228 PHE A CA 1
ATOM 1906 C C . PHE A 1 228 ? 14.771 13.449 -7.582 1.00 64.56 228 PHE A C 1
ATOM 1908 O O . PHE A 1 228 ? 13.640 13.674 -8.004 1.00 64.56 228 PHE A O 1
ATOM 1915 N N . TYR A 1 229 ? 15.054 13.533 -6.280 1.00 58.88 229 TYR A N 1
ATOM 1916 C CA . TYR A 1 229 ? 14.067 13.981 -5.304 1.00 58.88 229 TYR A CA 1
ATOM 1917 C C . TYR A 1 229 ? 13.948 15.504 -5.239 1.00 58.88 229 TYR A C 1
ATOM 1919 O O . TYR A 1 229 ? 12.996 15.971 -4.640 1.00 58.88 229 TYR A O 1
ATOM 1927 N N . ILE A 1 230 ? 14.847 16.289 -5.837 1.00 64.56 230 ILE A N 1
ATOM 1928 C CA . ILE A 1 230 ? 14.752 17.761 -5.865 1.00 64.56 230 ILE A CA 1
ATOM 1929 C C . ILE A 1 230 ? 14.116 18.260 -7.174 1.00 64.56 230 ILE A C 1
ATOM 1931 O O . ILE A 1 230 ? 13.506 19.329 -7.196 1.00 64.56 230 ILE A O 1
ATOM 1935 N N . SER A 1 231 ? 14.204 17.496 -8.268 1.00 58.09 231 SER A N 1
ATOM 1936 C CA . SER A 1 231 ? 13.623 17.895 -9.553 1.00 58.09 231 SER A CA 1
ATOM 1937 C C . SER A 1 231 ? 12.088 17.888 -9.492 1.00 58.09 231 SER A C 1
ATOM 1939 O O . SER A 1 231 ? 11.449 16.839 -9.563 1.00 58.09 231 SER A O 1
ATOM 1941 N N . ASN A 1 232 ? 11.491 19.076 -9.392 1.00 52.19 232 ASN A N 1
ATOM 1942 C CA . ASN A 1 232 ? 10.044 19.343 -9.378 1.00 52.19 232 ASN A CA 1
ATOM 1943 C C . ASN A 1 232 ? 9.309 19.016 -10.705 1.00 52.19 232 ASN A C 1
ATOM 1945 O O . ASN A 1 232 ? 8.250 19.572 -10.987 1.00 52.19 232 ASN A O 1
ATOM 1949 N N . GLU A 1 233 ? 9.830 18.122 -11.544 1.00 46.00 233 GLU A N 1
ATOM 1950 C CA . GLU A 1 233 ? 9.441 18.001 -12.958 1.00 46.00 233 GLU A CA 1
ATOM 1951 C C . GLU A 1 233 ? 8.158 17.203 -13.256 1.00 46.00 233 GLU A C 1
ATOM 1953 O O . GLU A 1 233 ? 7.846 16.961 -14.417 1.00 46.00 233 GLU A O 1
ATOM 1958 N N . SER A 1 234 ? 7.334 16.846 -12.268 1.00 48.78 234 SER A N 1
ATOM 1959 C CA . SER A 1 234 ? 6.018 16.245 -12.564 1.00 48.78 234 SER A CA 1
ATOM 1960 C C . SER A 1 234 ? 4.878 17.243 -12.354 1.00 48.78 234 SER A C 1
ATOM 1962 O O . SER A 1 234 ? 4.189 17.220 -11.335 1.00 48.78 234 SER A O 1
ATOM 1964 N N . MET A 1 235 ? 4.647 18.115 -13.347 1.00 40.72 235 MET A N 1
ATOM 1965 C CA . MET A 1 235 ? 3.497 19.042 -13.372 1.00 40.72 235 MET A CA 1
ATOM 1966 C C . MET A 1 235 ? 2.147 18.319 -13.183 1.00 40.72 235 MET A C 1
ATOM 1968 O O . MET A 1 235 ? 1.241 18.867 -12.556 1.00 40.72 235 MET A O 1
ATOM 1972 N N . ASP A 1 236 ? 2.033 17.058 -13.611 1.00 44.59 236 ASP A N 1
ATOM 1973 C CA . ASP A 1 236 ? 0.819 16.250 -13.431 1.00 44.59 236 ASP A CA 1
ATOM 1974 C C . ASP A 1 236 ? 0.543 15.886 -11.962 1.00 44.59 236 ASP A C 1
ATOM 1976 O O . ASP A 1 236 ? -0.613 15.827 -11.531 1.00 44.59 236 ASP A O 1
ATOM 1980 N N . ALA A 1 237 ? 1.591 15.718 -11.150 1.00 47.22 237 ALA A N 1
ATOM 1981 C CA . ALA A 1 237 ? 1.479 15.332 -9.745 1.00 47.22 237 ALA A CA 1
ATOM 1982 C C . ALA A 1 237 ? 0.995 16.488 -8.842 1.00 47.22 237 ALA A C 1
ATOM 1984 O O . ALA A 1 237 ? 0.449 16.254 -7.760 1.00 47.22 237 ALA A O 1
ATOM 1985 N N . ALA A 1 238 ? 1.143 17.739 -9.295 1.00 48.00 238 ALA A N 1
ATOM 1986 C CA . ALA A 1 238 ? 0.699 18.929 -8.572 1.00 48.00 238 ALA A CA 1
ATOM 1987 C C . ALA A 1 238 ? -0.834 19.090 -8.568 1.00 48.00 238 ALA A C 1
ATOM 1989 O O . ALA A 1 238 ? -1.399 19.545 -7.572 1.00 48.00 238 ALA A O 1
ATOM 1990 N N . SER A 1 239 ? -1.519 18.670 -9.639 1.00 48.50 239 SER A N 1
ATOM 1991 C CA . SER A 1 239 ? -2.975 18.832 -9.794 1.00 48.50 239 SER A CA 1
ATOM 1992 C C . SER A 1 239 ? -3.793 17.983 -8.807 1.00 48.50 239 SER A C 1
ATOM 1994 O O . SER A 1 239 ? -4.837 18.413 -8.317 1.00 48.50 239 SER A O 1
ATOM 1996 N N . VAL A 1 240 ? -3.285 16.802 -8.437 1.00 56.12 240 VAL A N 1
ATOM 1997 C CA . VAL A 1 240 ? -3.963 15.855 -7.533 1.00 56.12 240 VAL A CA 1
ATOM 1998 C C . VAL A 1 240 ? -3.555 16.051 -6.064 1.00 56.12 240 VAL A C 1
ATOM 2000 O O . VAL A 1 240 ? -4.096 15.413 -5.162 1.00 56.12 240 VAL A O 1
ATOM 2003 N N . ARG A 1 241 ? -2.624 16.972 -5.786 1.00 68.38 241 ARG A N 1
ATOM 2004 C CA . ARG A 1 241 ? -2.041 17.199 -4.455 1.00 68.38 241 ARG A CA 1
ATOM 2005 C C . ARG A 1 241 ? -3.081 17.622 -3.410 1.00 68.38 241 ARG A C 1
ATOM 2007 O O . ARG A 1 241 ? -3.079 17.097 -2.297 1.00 68.38 241 ARG A O 1
ATOM 2014 N N . TYR A 1 242 ? -3.978 18.551 -3.745 1.00 78.81 242 TYR A N 1
ATOM 2015 C CA . TYR A 1 242 ? -4.897 19.145 -2.764 1.00 78.81 242 TYR A CA 1
ATOM 2016 C C . TYR A 1 242 ? -5.963 18.175 -2.226 1.00 78.81 242 TYR A C 1
ATOM 2018 O O . TYR A 1 242 ? -6.113 18.110 -1.002 1.00 78.81 242 TYR A O 1
ATOM 2026 N N . PRO A 1 243 ? -6.658 17.367 -3.057 1.00 82.25 243 PRO A N 1
ATOM 2027 C CA . PRO A 1 243 ? -7.586 16.356 -2.548 1.00 82.25 243 PRO A CA 1
ATOM 2028 C C . PRO A 1 243 ? -6.932 15.370 -1.568 1.00 82.25 243 PRO A C 1
ATOM 2030 O O . PRO A 1 243 ? -7.509 15.064 -0.523 1.00 82.25 243 PRO A O 1
ATOM 2033 N N . PHE A 1 244 ? -5.704 14.917 -1.850 1.00 82.50 244 PHE A N 1
ATOM 2034 C CA . PHE A 1 244 ? -4.979 13.998 -0.965 1.00 82.50 244 PHE A CA 1
ATOM 2035 C C . PHE A 1 244 ? -4.531 14.651 0.345 1.00 82.50 244 PHE A C 1
ATOM 2037 O O . PHE A 1 244 ? -4.572 13.995 1.386 1.00 82.50 244 PHE A O 1
ATOM 2044 N N . ILE A 1 245 ? -4.160 15.935 0.334 1.00 86.75 245 ILE A N 1
ATOM 2045 C CA . ILE A 1 245 ? -3.876 16.697 1.561 1.00 86.75 245 ILE A CA 1
ATOM 2046 C C . ILE A 1 245 ? -5.125 16.764 2.449 1.00 86.75 245 ILE A C 1
ATOM 2048 O O . ILE A 1 245 ? -5.052 16.441 3.635 1.00 86.75 245 ILE A O 1
ATOM 2052 N N . VAL A 1 246 ? -6.284 17.121 1.882 1.00 90.38 246 VAL A N 1
ATOM 2053 C CA . VAL A 1 246 ? -7.549 17.205 2.634 1.00 90.38 246 VAL A CA 1
ATOM 2054 C C . VAL A 1 246 ? -7.920 15.848 3.230 1.00 90.38 246 VAL A C 1
ATOM 2056 O O . VAL A 1 246 ? -8.208 15.750 4.423 1.00 90.38 246 VAL A O 1
ATOM 2059 N N . LEU A 1 247 ? -7.852 14.779 2.433 1.00 91.00 247 LEU A N 1
ATOM 2060 C CA . LEU A 1 247 ? -8.114 13.428 2.926 1.00 91.00 247 LEU A CA 1
ATOM 2061 C C . LEU A 1 247 ? -7.111 13.006 4.005 1.00 91.00 247 LEU A C 1
ATOM 2063 O O . LEU A 1 247 ? -7.498 12.350 4.969 1.00 91.00 247 LEU A O 1
ATOM 2067 N N . SER A 1 248 ? -5.850 13.421 3.900 1.00 91.06 248 SER A N 1
ATOM 2068 C CA . SER A 1 248 ? -4.830 13.128 4.910 1.00 91.06 248 SER A CA 1
ATOM 2069 C C . SER A 1 248 ? -5.106 13.832 6.232 1.00 91.06 248 SER A C 1
ATOM 2071 O O . SER A 1 248 ? -4.940 13.212 7.279 1.00 91.06 248 SER A O 1
ATOM 2073 N N . PHE A 1 249 ? -5.611 15.070 6.219 1.00 93.31 249 PHE A N 1
ATOM 2074 C CA . PHE A 1 249 ? -6.098 15.719 7.440 1.00 93.31 249 PHE A CA 1
ATOM 2075 C C . PHE A 1 249 ? -7.255 14.952 8.077 1.00 93.31 249 PHE A C 1
ATOM 2077 O O . PHE A 1 249 ? -7.262 14.756 9.293 1.00 93.31 249 PHE A O 1
ATOM 2084 N N . ILE A 1 250 ? -8.203 14.467 7.270 1.00 94.50 250 ILE A N 1
ATOM 2085 C CA . ILE A 1 250 ? -9.321 13.652 7.763 1.00 94.50 250 ILE A CA 1
ATOM 2086 C C . ILE A 1 250 ? -8.796 12.351 8.388 1.00 94.50 250 ILE A C 1
ATOM 2088 O O . ILE A 1 250 ? -9.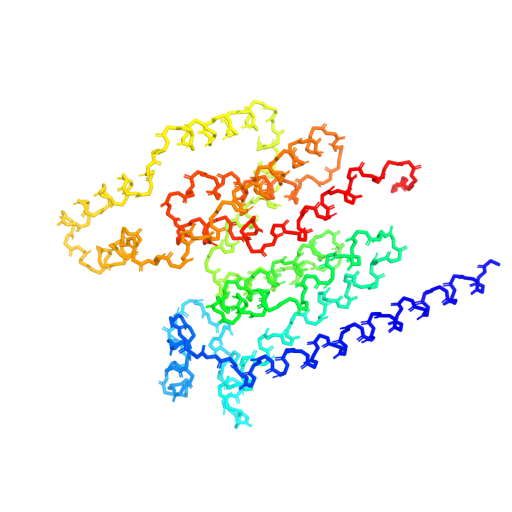206 11.994 9.493 1.00 94.50 250 ILE A O 1
ATOM 2092 N N . VAL A 1 251 ? -7.855 11.663 7.730 1.00 95.06 251 VAL A N 1
ATOM 2093 C CA . VAL A 1 251 ? -7.215 10.447 8.260 1.00 95.06 251 VAL A CA 1
ATOM 2094 C C . VAL A 1 251 ? -6.478 10.738 9.567 1.00 95.06 251 VAL A C 1
ATOM 2096 O O . VAL A 1 251 ? -6.667 9.996 10.534 1.00 95.06 251 VAL A O 1
ATOM 2099 N N . ALA A 1 252 ? -5.687 11.812 9.633 1.00 94.94 252 ALA A N 1
ATOM 2100 C CA . ALA A 1 252 ? -4.959 12.215 10.834 1.00 94.94 252 ALA A CA 1
ATOM 2101 C C . ALA A 1 252 ? -5.923 12.478 11.999 1.00 94.94 252 ALA A C 1
ATOM 2103 O O . ALA A 1 252 ? -5.776 11.901 13.079 1.00 94.94 252 ALA A O 1
ATOM 2104 N N . PHE A 1 253 ? -6.958 13.285 11.757 1.00 94.56 253 PHE A N 1
ATOM 2105 C CA . PHE A 1 253 ? -7.963 13.640 12.753 1.00 94.56 253 PHE A CA 1
ATOM 2106 C C . PHE A 1 253 ? -8.720 12.412 13.274 1.00 94.56 253 PHE A C 1
ATOM 2108 O O . PHE A 1 253 ? -8.788 12.192 14.486 1.00 94.56 253 PHE A O 1
ATOM 2115 N N . LEU A 1 254 ? -9.242 11.569 12.374 1.00 93.44 254 LEU A N 1
ATOM 2116 C CA . LEU A 1 254 ? -9.946 10.340 12.751 1.00 93.44 254 LEU A CA 1
ATOM 2117 C C . LEU A 1 254 ? -9.033 9.379 13.519 1.00 93.44 254 LEU A C 1
ATOM 2119 O O . LEU A 1 254 ? -9.474 8.750 14.483 1.00 93.44 254 LEU A O 1
ATOM 2123 N N . SER A 1 255 ? -7.759 9.286 13.132 1.00 93.94 255 SER A N 1
ATOM 2124 C CA . SER A 1 255 ? -6.778 8.441 13.814 1.00 93.94 255 SER A CA 1
ATOM 2125 C C . SER A 1 255 ? -6.497 8.935 15.232 1.00 93.94 255 SER A C 1
ATOM 2127 O O . SER A 1 255 ? -6.530 8.130 16.160 1.00 93.94 255 SER A O 1
ATOM 2129 N N . ILE A 1 256 ? -6.301 10.244 15.437 1.00 92.69 256 ILE A N 1
ATOM 2130 C CA . ILE A 1 256 ? -6.134 10.840 16.775 1.00 92.69 256 ILE A CA 1
ATOM 2131 C C . ILE A 1 256 ? -7.376 10.579 17.631 1.00 92.69 256 ILE A C 1
ATOM 2133 O O . ILE A 1 256 ? -7.259 10.084 18.754 1.00 92.69 256 ILE A O 1
ATOM 2137 N N . PHE A 1 257 ? -8.568 10.843 17.091 1.00 91.06 257 PHE A N 1
ATOM 2138 C CA . PHE A 1 257 ? -9.829 10.608 17.793 1.00 91.06 257 PHE A CA 1
ATOM 2139 C C . PHE A 1 257 ? -9.969 9.147 18.253 1.00 91.06 257 PHE A C 1
ATOM 2141 O O . PHE A 1 257 ? -10.319 8.876 19.406 1.00 91.06 257 PHE A O 1
ATOM 2148 N N . LEU A 1 258 ? -9.661 8.190 17.374 1.00 90.12 258 LEU A N 1
ATOM 2149 C CA . LEU A 1 258 ? -9.725 6.763 17.687 1.00 90.12 258 LEU A CA 1
ATOM 2150 C C . LEU A 1 258 ? -8.636 6.318 18.667 1.00 90.12 258 LEU A C 1
ATOM 2152 O O . LEU A 1 258 ? -8.931 5.509 19.545 1.00 90.12 258 LEU A O 1
ATOM 2156 N N . LEU A 1 259 ? -7.418 6.858 18.572 1.00 89.75 259 LEU A N 1
ATOM 2157 C CA . LEU A 1 259 ? -6.327 6.577 19.511 1.00 89.75 259 LEU A CA 1
ATOM 2158 C C . LEU A 1 259 ? -6.678 7.001 20.940 1.00 89.75 259 LEU A C 1
ATOM 2160 O O . LEU A 1 259 ? -6.415 6.247 21.873 1.00 89.75 259 LEU A O 1
ATOM 2164 N N . VAL A 1 260 ? -7.312 8.166 21.105 1.00 86.56 260 VAL A N 1
ATOM 2165 C CA . VAL A 1 260 ? -7.760 8.669 22.414 1.00 86.56 260 VAL A CA 1
ATOM 2166 C C . VAL A 1 260 ? -8.920 7.835 22.970 1.00 86.56 260 VAL A C 1
ATOM 2168 O O . VAL A 1 260 ? -8.988 7.577 24.170 1.00 86.56 260 VAL A O 1
ATOM 2171 N N . LYS A 1 261 ? -9.841 7.388 22.108 1.00 83.94 261 LYS A N 1
ATOM 2172 C CA . LYS A 1 261 ? -11.042 6.635 22.510 1.00 83.94 261 LYS A CA 1
ATOM 2173 C C . LYS A 1 261 ? -10.779 5.144 22.763 1.00 83.94 261 LYS A C 1
ATOM 2175 O O . LYS A 1 261 ? -11.516 4.509 23.521 1.00 83.94 261 LYS A O 1
ATOM 2180 N N . SER A 1 262 ? -9.798 4.554 22.087 1.00 76.06 262 SER A N 1
ATOM 2181 C CA . SER A 1 262 ? -9.565 3.109 22.081 1.00 76.06 262 SER A CA 1
ATOM 2182 C C . SER A 1 262 ? -8.835 2.629 23.337 1.00 76.06 262 SER A C 1
ATOM 2184 O O . SER A 1 262 ? -7.774 3.130 23.696 1.00 76.06 262 SER A O 1
ATOM 2186 N N . LYS A 1 263 ? -9.380 1.577 23.964 1.00 64.00 263 LYS A N 1
ATOM 2187 C CA . LYS A 1 263 ? -8.714 0.794 25.023 1.00 64.00 263 LYS A CA 1
ATOM 2188 C C . LYS A 1 263 ? -7.974 -0.443 24.480 1.00 64.00 263 LYS A C 1
ATOM 2190 O O . LYS A 1 263 ? -7.401 -1.199 25.257 1.00 64.00 263 LYS A O 1
ATOM 2195 N N . THR A 1 264 ? -8.029 -0.687 23.168 1.00 60.78 264 THR A N 1
ATOM 2196 C CA . THR A 1 264 ? -7.551 -1.918 22.507 1.00 60.78 264 THR A CA 1
ATOM 2197 C C . THR A 1 264 ? -6.506 -1.615 21.425 1.00 60.78 264 THR A C 1
ATOM 2199 O O . THR A 1 264 ? -5.898 -0.554 21.439 1.00 60.78 264 THR A O 1
ATOM 2202 N N . ASP A 1 265 ? -6.203 -2.565 20.534 1.00 67.75 265 ASP A N 1
ATOM 2203 C CA . ASP A 1 265 ? -5.054 -2.509 19.623 1.00 67.75 265 ASP A CA 1
ATOM 2204 C C . ASP A 1 265 ? -5.002 -1.251 18.724 1.00 67.75 265 ASP A C 1
ATOM 2206 O O . ASP A 1 265 ? -5.699 -1.144 17.721 1.00 67.75 265 ASP A O 1
ATOM 2210 N N . ASN A 1 266 ? -4.133 -0.309 19.099 1.00 82.44 266 ASN A N 1
ATOM 2211 C CA . ASN A 1 266 ? -3.956 0.997 18.462 1.00 82.44 266 ASN A CA 1
ATOM 2212 C C . ASN A 1 266 ? -2.977 1.023 17.268 1.00 82.44 266 ASN A C 1
ATOM 2214 O O . ASN A 1 266 ? -2.723 2.098 16.730 1.00 82.44 266 ASN A O 1
ATOM 2218 N N . SER A 1 267 ? -2.401 -0.112 16.848 1.00 87.38 267 SER A N 1
ATOM 2219 C CA . SER A 1 267 ? -1.320 -0.117 15.843 1.00 87.38 267 SER A CA 1
ATOM 2220 C C . SER A 1 267 ? -1.752 0.380 14.463 1.00 87.38 267 SER A C 1
ATOM 2222 O O . SER A 1 267 ? -1.017 1.137 13.838 1.00 87.38 267 SER A O 1
ATOM 2224 N N . LEU A 1 268 ? -2.954 0.019 14.002 1.00 88.25 268 LEU A N 1
ATOM 2225 C CA . LEU A 1 268 ? -3.459 0.480 12.704 1.00 88.25 268 LEU A CA 1
ATOM 2226 C C . LEU A 1 268 ? -3.766 1.984 12.709 1.00 88.25 268 LEU A C 1
ATOM 2228 O O . LEU A 1 268 ? -3.445 2.672 11.746 1.00 88.25 268 LEU A O 1
ATOM 2232 N N . PHE A 1 269 ? -4.329 2.506 13.804 1.00 91.00 269 PHE A N 1
ATOM 2233 C CA . PHE A 1 269 ? -4.586 3.944 13.953 1.00 91.00 269 PHE A CA 1
ATOM 2234 C C . PHE A 1 269 ? -3.282 4.735 14.050 1.00 91.00 269 PHE A C 1
ATOM 2236 O O . PHE A 1 269 ? -3.165 5.799 13.455 1.00 91.00 269 PHE A O 1
ATOM 2243 N N . LEU A 1 270 ? -2.280 4.195 14.751 1.00 91.62 270 LEU A N 1
ATOM 2244 C CA . LEU A 1 270 ? -0.956 4.803 14.824 1.00 91.62 270 LEU A CA 1
ATOM 2245 C C . LEU A 1 270 ? -0.276 4.825 13.451 1.00 91.62 270 LEU A C 1
ATOM 2247 O O . LEU A 1 270 ? 0.262 5.856 13.066 1.00 91.62 270 LEU A O 1
ATOM 2251 N N . LEU A 1 271 ? -0.332 3.724 12.694 1.00 92.81 271 LEU A N 1
ATOM 2252 C CA . LEU A 1 271 ? 0.202 3.684 11.333 1.00 92.81 271 LEU A CA 1
ATOM 2253 C C . LEU A 1 271 ? -0.495 4.718 10.439 1.00 92.81 271 LEU A C 1
ATOM 2255 O O . LEU A 1 271 ? 0.187 5.490 9.775 1.00 92.81 271 LEU A O 1
ATOM 2259 N N . ALA A 1 272 ? -1.832 4.754 10.443 1.00 93.56 272 ALA A N 1
ATOM 2260 C CA . ALA A 1 272 ? -2.606 5.708 9.653 1.00 93.56 272 ALA A CA 1
ATOM 2261 C C . ALA A 1 272 ? -2.265 7.162 10.022 1.00 93.56 272 ALA A C 1
ATOM 2263 O O . ALA A 1 272 ? -2.037 7.978 9.129 1.00 93.56 272 ALA A O 1
ATOM 2264 N N . LEU A 1 273 ? -2.133 7.458 11.322 1.00 95.25 273 LEU A N 1
ATOM 2265 C CA . LEU A 1 273 ? -1.694 8.763 11.808 1.00 95.25 273 LEU A CA 1
ATOM 2266 C C . LEU A 1 273 ? -0.309 9.117 11.261 1.00 95.25 273 LEU A C 1
ATOM 2268 O O . LEU A 1 273 ? -0.172 10.126 10.580 1.00 95.25 273 LEU A O 1
ATOM 2272 N N . ILE A 1 274 ? 0.707 8.287 11.498 1.00 94.31 274 ILE A N 1
ATOM 2273 C CA . ILE A 1 274 ? 2.075 8.605 11.070 1.00 94.31 274 ILE A CA 1
ATOM 2274 C C . ILE A 1 274 ? 2.172 8.736 9.547 1.00 94.31 274 ILE A C 1
ATOM 2276 O O . ILE A 1 274 ? 2.796 9.673 9.062 1.00 94.31 274 ILE A O 1
ATOM 2280 N N . GLN A 1 275 ? 1.514 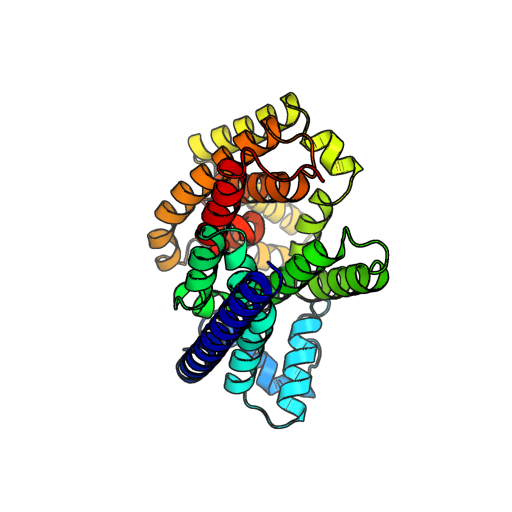7.862 8.785 1.00 94.31 275 GLN A N 1
ATOM 2281 C CA . GLN A 1 275 ? 1.490 7.946 7.322 1.00 94.31 275 GLN A CA 1
ATOM 2282 C C . GLN A 1 275 ? 0.850 9.255 6.837 1.00 94.31 275 GLN A C 1
ATOM 2284 O O . GLN A 1 275 ? 1.378 9.889 5.927 1.00 94.31 275 GLN A O 1
ATOM 2289 N N . SER A 1 276 ? -0.239 9.699 7.475 1.00 94.88 276 SER A N 1
ATOM 2290 C CA . SER A 1 276 ? -0.876 10.981 7.149 1.00 94.88 276 SER A CA 1
ATOM 2291 C C . SER A 1 276 ? -0.011 12.185 7.523 1.00 94.88 276 SER A C 1
ATOM 2293 O O . SER A 1 276 ? 0.108 13.115 6.732 1.00 94.88 276 SER A O 1
ATOM 2295 N N . LEU A 1 277 ? 0.665 12.150 8.675 1.00 93.94 277 LEU A N 1
ATOM 2296 C CA . LEU A 1 277 ? 1.565 13.223 9.096 1.00 93.94 277 LEU A CA 1
ATOM 2297 C C . LEU A 1 277 ? 2.800 13.315 8.193 1.00 93.94 277 LEU A C 1
ATOM 2299 O O . LEU A 1 277 ? 3.196 14.419 7.827 1.00 93.94 277 LEU A O 1
ATOM 2303 N N . LEU A 1 278 ? 3.370 12.178 7.780 1.00 91.81 278 LEU A N 1
ATOM 2304 C CA . LEU A 1 278 ? 4.480 12.138 6.824 1.00 91.81 278 LEU A CA 1
ATOM 2305 C C . LEU A 1 278 ? 4.070 12.722 5.471 1.00 91.81 278 LEU A C 1
ATOM 2307 O O . LEU A 1 278 ? 4.813 13.523 4.913 1.00 91.81 278 LEU A O 1
ATOM 2311 N N . LEU A 1 279 ? 2.880 12.377 4.971 1.00 91.31 279 LEU A N 1
ATOM 2312 C CA . LEU A 1 279 ? 2.347 12.943 3.731 1.00 91.31 279 LEU A CA 1
ATOM 2313 C C . LEU A 1 279 ? 2.192 14.464 3.821 1.00 91.31 279 LEU A C 1
ATOM 2315 O O . LEU A 1 279 ? 2.619 15.169 2.912 1.00 91.31 279 LEU A O 1
ATOM 2319 N N . LEU A 1 280 ? 1.611 14.971 4.912 1.00 90.50 280 LEU A N 1
ATOM 2320 C CA . LEU A 1 280 ? 1.428 16.409 5.125 1.00 90.50 280 LEU A CA 1
ATOM 2321 C C . LEU A 1 280 ? 2.776 17.139 5.192 1.00 90.50 280 LEU A C 1
ATOM 2323 O O . LEU A 1 280 ? 2.998 18.091 4.444 1.00 90.50 280 LEU A O 1
ATOM 2327 N N . THR A 1 281 ? 3.694 16.636 6.021 1.00 89.06 281 THR A N 1
ATOM 2328 C CA . THR A 1 281 ? 5.048 17.189 6.207 1.00 89.06 281 THR A CA 1
ATOM 2329 C C . THR A 1 281 ? 5.818 17.239 4.888 1.00 89.06 281 THR A C 1
ATOM 2331 O O . THR A 1 281 ? 6.479 18.226 4.591 1.00 89.06 281 THR A O 1
ATOM 2334 N N . LEU A 1 282 ? 5.703 16.193 4.067 1.00 86.44 282 LEU A N 1
ATOM 2335 C CA . LEU A 1 282 ? 6.420 16.067 2.798 1.00 86.44 282 LEU A CA 1
ATOM 2336 C C . LEU A 1 282 ? 5.616 16.576 1.603 1.00 86.44 282 LEU A C 1
ATOM 2338 O O . LEU A 1 282 ? 6.035 16.371 0.471 1.00 86.44 282 LEU A O 1
ATOM 2342 N N . SER A 1 283 ? 4.469 17.226 1.810 1.00 83.81 283 SER A N 1
ATOM 2343 C CA . SER A 1 283 ? 3.537 17.520 0.715 1.00 83.81 283 SER A CA 1
ATOM 2344 C C . SER A 1 283 ? 4.139 18.398 -0.386 1.00 83.81 283 SER A C 1
ATOM 2346 O O . SER A 1 283 ? 3.681 18.328 -1.523 1.00 83.81 283 SER A O 1
ATOM 2348 N N . HIS A 1 284 ? 5.163 19.200 -0.072 1.00 78.12 284 HIS A N 1
ATOM 2349 C CA . HIS A 1 284 ? 5.907 20.015 -1.039 1.00 78.12 284 HIS A CA 1
ATOM 2350 C C . HIS A 1 284 ? 6.737 19.186 -2.019 1.00 78.12 284 HIS A C 1
ATOM 2352 O O . HIS A 1 284 ? 7.048 19.666 -3.102 1.00 78.12 284 HIS A O 1
ATOM 2358 N N . ASN A 1 285 ? 6.993 17.924 -1.684 1.00 78.12 285 ASN A N 1
ATOM 2359 C CA . ASN A 1 285 ? 7.682 16.965 -2.516 1.00 78.12 285 ASN A CA 1
ATOM 2360 C C . ASN A 1 285 ? 6.791 15.746 -2.779 1.00 78.12 285 ASN A C 1
ATOM 2362 O O . ASN A 1 285 ? 6.713 14.822 -1.967 1.00 78.12 285 ASN A O 1
ATOM 2366 N N . VAL A 1 286 ? 6.109 15.723 -3.925 1.00 76.88 286 VAL A N 1
ATOM 2367 C CA . VAL A 1 286 ? 5.102 14.684 -4.199 1.00 76.88 286 VAL A CA 1
ATOM 2368 C C . VAL A 1 286 ? 5.715 13.280 -4.240 1.00 76.88 286 VAL A C 1
ATOM 2370 O O . VAL A 1 286 ? 5.087 12.326 -3.779 1.00 76.88 286 VAL A O 1
ATOM 2373 N N . VAL A 1 287 ? 6.958 13.147 -4.714 1.00 77.38 287 VAL A N 1
ATOM 2374 C CA . VAL A 1 287 ? 7.669 11.861 -4.743 1.00 77.38 287 VAL A CA 1
ATOM 2375 C C . VAL A 1 287 ? 7.943 11.367 -3.323 1.00 77.38 287 VAL A C 1
ATOM 2377 O O . VAL A 1 287 ? 7.643 10.224 -2.996 1.00 77.38 287 VAL A O 1
ATOM 2380 N N . ALA A 1 288 ? 8.465 12.203 -2.429 1.00 79.25 288 ALA A N 1
ATOM 2381 C CA . ALA A 1 288 ? 8.678 11.781 -1.047 1.00 79.25 288 ALA A CA 1
ATOM 2382 C C . ALA A 1 288 ? 7.350 11.533 -0.314 1.00 79.25 288 ALA A C 1
ATOM 2384 O O . ALA A 1 288 ? 7.209 10.518 0.376 1.00 79.25 288 ALA A O 1
ATOM 2385 N N . ALA A 1 289 ? 6.350 12.396 -0.510 1.00 83.06 289 ALA A N 1
ATOM 2386 C CA . ALA A 1 289 ? 5.025 12.233 0.079 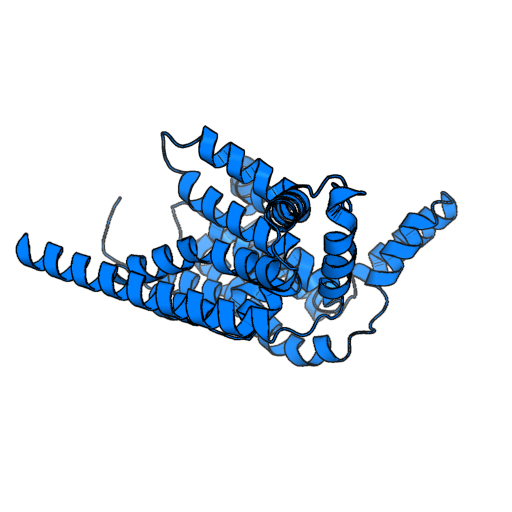1.00 83.06 289 ALA A CA 1
ATOM 2387 C C . ALA A 1 289 ? 4.384 10.893 -0.314 1.00 83.06 289 ALA A C 1
ATOM 2389 O O . ALA A 1 289 ? 3.847 10.196 0.549 1.00 83.06 289 ALA A O 1
ATOM 2390 N N . ASN A 1 290 ? 4.492 10.492 -1.586 1.00 83.25 290 ASN A N 1
ATOM 2391 C CA . ASN A 1 290 ? 3.897 9.251 -2.076 1.00 83.25 290 ASN A CA 1
ATOM 2392 C C . ASN A 1 290 ? 4.640 7.984 -1.599 1.00 83.25 290 ASN A C 1
ATOM 2394 O O . ASN A 1 290 ? 4.002 6.946 -1.426 1.00 83.25 290 ASN A O 1
ATOM 2398 N N . ARG A 1 291 ? 5.951 8.061 -1.314 1.00 83.31 291 ARG A N 1
ATOM 2399 C CA . ARG A 1 291 ? 6.751 6.920 -0.825 1.00 83.31 291 ARG A CA 1
ATOM 2400 C C . ARG A 1 291 ? 6.663 6.748 0.688 1.00 83.31 291 ARG A C 1
ATOM 2402 O O . ARG A 1 291 ? 6.512 5.626 1.173 1.00 83.31 291 ARG A O 1
ATOM 2409 N N . PHE A 1 292 ? 6.772 7.840 1.445 1.00 87.00 292 PHE A N 1
ATOM 2410 C CA . PHE A 1 292 ? 6.799 7.793 2.911 1.00 87.00 292 PHE A CA 1
ATOM 2411 C C . PHE A 1 292 ? 5.400 7.823 3.530 1.00 87.00 292 PHE A C 1
ATOM 2413 O O . PHE A 1 292 ? 5.156 7.130 4.518 1.00 87.00 292 PHE A O 1
ATOM 2420 N N . GLY A 1 293 ? 4.482 8.580 2.924 1.00 89.44 293 GLY A N 1
ATOM 2421 C CA . GLY A 1 293 ? 3.064 8.645 3.277 1.00 89.44 293 GLY A CA 1
ATOM 2422 C C . GLY A 1 293 ? 2.189 7.685 2.468 1.00 89.44 293 GLY A C 1
ATOM 2423 O O . GLY A 1 293 ? 0.990 7.922 2.345 1.00 89.44 293 GLY A O 1
ATOM 2424 N N . PHE A 1 294 ? 2.771 6.621 1.905 1.00 92.06 294 PHE A N 1
ATOM 2425 C CA . PHE A 1 294 ? 2.160 5.711 0.929 1.00 92.06 294 PHE A CA 1
ATOM 2426 C C . PHE A 1 294 ? 0.714 5.305 1.250 1.00 92.06 294 PHE A C 1
ATOM 2428 O O . PHE A 1 294 ? -0.169 5.450 0.404 1.00 92.06 294 PHE A O 1
ATOM 2435 N N . PHE A 1 295 ? 0.439 4.839 2.474 1.00 92.62 295 PHE A N 1
ATOM 2436 C CA . PHE A 1 295 ? -0.918 4.420 2.845 1.00 92.62 295 PHE A CA 1
ATOM 2437 C C . PHE A 1 295 ? -1.894 5.599 2.884 1.00 92.62 295 PHE A C 1
ATOM 2439 O O . PHE A 1 295 ? -3.021 5.476 2.413 1.00 92.62 295 PHE A O 1
ATOM 2446 N N . ALA A 1 296 ? -1.469 6.746 3.412 1.00 91.94 296 ALA A N 1
ATOM 2447 C CA . ALA A 1 296 ? -2.305 7.940 3.443 1.00 91.94 296 ALA A CA 1
ATOM 2448 C C . ALA A 1 296 ? -2.484 8.564 2.053 1.00 91.94 296 ALA A C 1
ATOM 2450 O O . ALA A 1 296 ? -3.500 9.201 1.822 1.00 91.94 296 ALA A O 1
ATOM 2451 N N . PHE A 1 297 ? -1.551 8.348 1.123 1.00 90.19 297 PHE A N 1
ATOM 2452 C CA . PHE A 1 297 ? -1.661 8.831 -0.251 1.00 90.19 297 PHE A CA 1
ATOM 2453 C C . PHE A 1 297 ? -2.600 7.933 -1.068 1.00 90.19 297 PHE A C 1
ATOM 2455 O O . PHE A 1 297 ? -3.693 8.341 -1.456 1.00 90.19 297 PHE A O 1
ATOM 2462 N N . TYR A 1 298 ? -2.216 6.671 -1.267 1.00 90.25 298 TYR A N 1
ATOM 2463 C CA . TYR A 1 298 ? -2.894 5.765 -2.196 1.00 90.25 298 TYR A CA 1
ATOM 2464 C C . TYR A 1 298 ? -4.109 5.058 -1.600 1.00 90.25 298 TYR A C 1
ATOM 2466 O O . TYR A 1 298 ? -5.006 4.670 -2.338 1.00 90.25 298 TYR A O 1
ATOM 2474 N N . PHE A 1 299 ? -4.172 4.907 -0.276 1.00 90.50 299 PHE A N 1
ATOM 2475 C CA . PHE A 1 299 ? -5.280 4.247 0.419 1.00 90.50 299 PHE A CA 1
ATOM 2476 C C . PHE A 1 299 ? -6.099 5.229 1.269 1.00 90.50 299 PHE A C 1
ATOM 2478 O O . PHE A 1 299 ? -6.841 4.795 2.145 1.00 90.50 299 PHE A O 1
ATOM 2485 N N . CYS A 1 300 ? -6.028 6.542 1.011 1.00 88.81 300 CYS A N 1
ATOM 2486 C CA . CYS A 1 300 ? -6.796 7.558 1.746 1.00 88.81 300 CYS A CA 1
ATOM 2487 C C . CYS A 1 300 ? -8.296 7.239 1.835 1.00 88.81 300 CYS A C 1
ATOM 2489 O O . CYS A 1 300 ? -8.847 7.196 2.931 1.00 88.81 300 CYS A O 1
ATOM 2491 N N . ILE A 1 301 ? -8.954 6.982 0.701 1.00 89.94 301 ILE A N 1
ATOM 2492 C CA . ILE A 1 301 ? -10.393 6.685 0.633 1.00 89.94 301 ILE A CA 1
ATOM 2493 C C . ILE A 1 301 ? -10.740 5.437 1.463 1.00 89.94 301 ILE A C 1
ATOM 2495 O O . ILE A 1 301 ? -11.557 5.549 2.385 1.00 89.94 301 ILE A O 1
ATOM 2499 N N . PRO A 1 302 ? -10.131 4.255 1.219 1.00 91.06 302 PRO A N 1
ATOM 2500 C CA . PRO A 1 302 ? -10.429 3.081 2.030 1.00 91.06 302 PRO A CA 1
ATOM 2501 C C . PRO A 1 302 ? -10.037 3.266 3.503 1.00 91.06 302 PRO A C 1
ATOM 2503 O O . PRO A 1 302 ? -10.764 2.788 4.370 1.00 91.06 302 PRO A O 1
ATOM 2506 N N . LEU A 1 303 ? -8.965 4.001 3.827 1.00 90.94 303 LEU A N 1
ATOM 2507 C CA . LEU A 1 303 ? -8.606 4.320 5.214 1.00 90.94 303 LEU A CA 1
ATOM 2508 C C . LEU A 1 303 ? -9.678 5.161 5.903 1.00 90.94 303 LEU A C 1
ATOM 2510 O O . LEU A 1 303 ? -10.075 4.820 7.012 1.00 90.94 303 LEU A O 1
ATOM 2514 N N . VAL A 1 304 ? -10.182 6.217 5.262 1.00 91.81 304 VAL A N 1
ATOM 2515 C CA . VAL A 1 304 ? -11.265 7.047 5.809 1.00 91.81 304 VAL A CA 1
ATOM 2516 C C . VAL A 1 304 ? -12.493 6.188 6.106 1.00 91.81 304 VAL A C 1
ATOM 2518 O O . VAL A 1 304 ? -13.024 6.241 7.216 1.00 91.81 304 VAL A O 1
ATOM 2521 N N . LEU A 1 305 ? -12.902 5.330 5.166 1.00 91.00 305 LEU A N 1
ATOM 2522 C CA . LEU A 1 305 ? -14.044 4.430 5.352 1.00 91.00 305 LEU A CA 1
ATOM 2523 C C . LEU A 1 305 ? -13.809 3.421 6.483 1.00 91.00 305 LEU A C 1
ATOM 2525 O O . LEU A 1 305 ? -14.694 3.211 7.313 1.00 91.00 305 LEU A O 1
ATOM 2529 N N . ILE A 1 306 ? -12.612 2.834 6.569 1.00 88.62 306 ILE A N 1
ATOM 2530 C CA . ILE A 1 306 ? -12.234 1.910 7.645 1.00 88.62 306 ILE A CA 1
ATOM 2531 C C . ILE A 1 306 ? -12.238 2.629 9.001 1.00 88.62 306 ILE A C 1
ATOM 2533 O O . ILE A 1 306 ? -12.808 2.105 9.957 1.00 88.62 306 ILE A O 1
ATOM 2537 N N . LEU A 1 307 ? -11.659 3.824 9.112 1.00 89.56 307 LEU A N 1
ATOM 2538 C CA . LEU A 1 307 ? -11.633 4.594 10.359 1.00 89.56 307 LEU A CA 1
ATOM 2539 C C . LEU A 1 307 ? -13.047 5.023 10.775 1.00 89.56 307 LEU A C 1
ATOM 2541 O O . LEU A 1 307 ? -13.426 4.831 11.933 1.00 89.56 307 LEU A O 1
ATOM 2545 N N . PHE A 1 308 ? -13.882 5.485 9.839 1.00 88.44 308 PHE A N 1
ATOM 2546 C CA . PHE A 1 308 ? -15.299 5.742 10.115 1.00 88.44 308 PHE A CA 1
ATOM 2547 C C . PHE A 1 308 ? -16.020 4.491 10.616 1.00 88.44 308 PHE A C 1
ATOM 2549 O O . PHE A 1 308 ? -16.760 4.560 11.600 1.00 88.44 308 PHE A O 1
ATOM 2556 N N . SER A 1 309 ? -15.738 3.331 10.018 1.00 86.88 309 SER A N 1
ATOM 2557 C CA . SER A 1 309 ? -16.286 2.043 10.447 1.00 86.88 309 SER A CA 1
ATOM 2558 C C . SER A 1 309 ? -16.036 1.773 11.942 1.00 86.88 309 SER A C 1
ATOM 2560 O O . SER A 1 309 ? -16.919 1.250 12.624 1.00 86.88 309 SER A O 1
ATOM 2562 N N . PHE A 1 310 ? -14.878 2.190 12.475 1.00 85.00 310 PHE A N 1
ATOM 2563 C CA . PHE A 1 310 ? -14.535 2.093 13.897 1.00 85.00 310 PHE A CA 1
ATOM 2564 C C . PHE A 1 310 ? -15.201 3.178 14.751 1.00 85.00 310 PHE A C 1
ATOM 2566 O O . PHE A 1 310 ? -15.626 2.889 15.872 1.00 85.00 310 PHE A O 1
ATOM 2573 N N . CYS A 1 311 ? -15.344 4.405 14.240 1.00 83.00 311 CYS A N 1
ATOM 2574 C CA . CYS A 1 311 ? -16.036 5.490 14.942 1.00 83.00 311 CYS A CA 1
ATOM 2575 C C . CYS A 1 311 ? -17.494 5.130 15.260 1.00 83.00 311 CYS A C 1
ATOM 2577 O O . CYS A 1 311 ? -17.940 5.332 16.398 1.00 83.00 311 CYS A O 1
ATOM 2579 N N . PHE A 1 312 ? -18.189 4.535 14.284 1.00 76.56 312 PHE A N 1
ATOM 2580 C CA . PHE A 1 312 ? -19.587 4.108 14.386 1.00 76.56 312 PHE A CA 1
ATOM 2581 C C . PHE A 1 312 ? -19.775 2.738 15.048 1.00 76.56 312 PHE A C 1
ATOM 2583 O O . PHE A 1 312 ? -20.902 2.350 15.341 1.00 76.56 312 PHE A O 1
ATOM 2590 N N . LYS A 1 313 ? -18.695 2.021 15.384 1.00 68.94 313 LYS A N 1
ATOM 2591 C CA . LYS A 1 313 ? -18.754 0.693 16.024 1.00 68.94 313 LYS A CA 1
ATOM 2592 C C . LYS A 1 313 ? -19.214 0.710 17.498 1.00 68.94 313 LYS A C 1
ATOM 2594 O O . LYS A 1 313 ? -18.951 -0.232 18.242 1.00 68.94 313 LYS A O 1
ATOM 2599 N N . LYS A 1 314 ? -19.883 1.766 17.975 1.00 46.44 314 LYS A N 1
ATOM 2600 C CA . LYS A 1 314 ? -20.345 1.873 19.370 1.00 46.44 314 LYS A CA 1
ATOM 2601 C C . LYS A 1 314 ? -21.563 0.949 19.602 1.00 46.44 314 LYS A C 1
ATOM 2603 O O . LYS A 1 314 ? -22.606 1.164 19.000 1.00 46.44 314 LYS A O 1
ATOM 2608 N N . ASN A 1 315 ? -21.414 -0.014 20.527 1.00 35.66 315 ASN A N 1
ATOM 2609 C CA . ASN A 1 315 ? -22.449 -0.661 21.372 1.00 35.66 315 ASN A CA 1
ATOM 2610 C C . ASN A 1 315 ? -22.839 -2.146 21.196 1.00 35.66 315 ASN A C 1
ATOM 2612 O O . ASN A 1 315 ? -23.696 -2.590 21.957 1.00 35.66 315 ASN A O 1
ATOM 2616 N N . ARG A 1 316 ? -22.214 -2.980 20.352 1.00 30.45 316 ARG A N 1
ATOM 2617 C CA . ARG A 1 316 ? -22.405 -4.449 20.457 1.00 30.45 316 ARG A CA 1
ATOM 2618 C C . ARG A 1 316 ? -21.117 -5.212 20.162 1.00 30.45 316 ARG A C 1
ATOM 2620 O O . ARG A 1 316 ? -20.427 -4.899 19.203 1.00 30.45 316 ARG A O 1
ATOM 2627 N N . VAL A 1 317 ? -20.865 -6.241 20.972 1.00 27.45 317 VAL A N 1
ATOM 2628 C CA . VAL A 1 317 ? -19.714 -7.165 20.964 1.00 27.45 317 VAL A CA 1
ATOM 2629 C C . VAL A 1 317 ? -18.566 -6.708 21.875 1.00 27.45 317 VAL A C 1
ATOM 2631 O O . VAL A 1 317 ? -17.593 -6.084 21.457 1.00 27.45 317 VAL A O 1
ATOM 2634 N N . LYS A 1 318 ? -18.711 -7.067 23.158 1.00 22.34 318 LYS A N 1
ATOM 2635 C CA . LYS A 1 318 ? -17.571 -7.400 24.020 1.00 22.34 318 LYS A CA 1
ATOM 2636 C C . LYS A 1 318 ? -16.841 -8.587 23.369 1.00 22.34 318 LYS A C 1
ATOM 2638 O O . LYS A 1 318 ? -17.519 -9.502 22.902 1.00 22.34 318 LYS A O 1
ATOM 2643 N N . PHE A 1 319 ? -15.514 -8.516 23.287 1.00 29.09 319 PHE A N 1
ATOM 2644 C CA . PHE A 1 319 ? -14.684 -9.693 23.020 1.00 29.09 319 PHE A CA 1
ATOM 2645 C C . PHE A 1 319 ? -14.699 -10.624 24.225 1.00 29.09 319 PHE A C 1
ATOM 2647 O O . PHE A 1 319 ? -14.749 -10.082 25.357 1.00 29.09 319 PHE A O 1
#

InterPro domains:
  IPR049458 Transmembrane protein EpsG-like [PF14897] (17-315)

Secondary structure (DSSP, 8-state):
-HHHHHHHHHHHHHHHHHHHHHHHHHHHHHHHH----THHHHHHHHHTTTTT-S-TTTT-HHHHHHHHHHHHTT--HHHHHHHHHHTTHHHHHHHHHHTTT-HHHHHHHHGGGSHHHHHHHHHTHHHHHHHHHHHHHHHHHT-TT-HHHHHHHHHHHHHH-TTHHHHHHTTSHHHHHHHTSHHHHHHHHHHHHHHHHTT--HHHHHHHHHHHHHHHHT-HHHHHHHHTTT----HHHHHTHHHHHHHHHHHHHHHHHHHHH-SS--HHHHHHHHHHHHHHHTTTSHHHHHHHSHHHHHTHHHHHHHHHHHHT--SS---

Organism: NCBI:txid2726434

Radius of gyration: 20.93 Å; chains: 1; bounding box: 66×48×47 Å

Sequence (319 aa):
MCKNNFENDLFFILLAYMFCSLFILVSYYYALNFEFKGDTQEYFYAFNKIISNPFPWGREFVTSCIMWLIHSIGGDFRFFLFICLLMWSPVVFYLAFSAKKNVFLFFACLFFLLPLFMGNVLFLIRQFNAALFFLIFVYYYNKKNSKLISLLFIILSIGSHISAVMWFIFFNKKVKLYCTKPIVIFSITFISFLIFAMQVDVLSMLVNSFVELSNVLGVTEVERKLLFYISNESMDAASVRYPFIVLSFIVAFLSIFLLVKSKTDNSLFLLALIQSLLLLTLSHNVVAANRFGFFAFYFCIPLVLILFSFCFKKNRVKF